Protein AF-A0A2V6WJ27-F1 (afdb_monomer)

Structure (mmCIF, N/CA/C/O backbone):
data_AF-A0A2V6WJ27-F1
#
_entry.id   AF-A0A2V6WJ27-F1
#
loop_
_atom_site.group_PDB
_atom_site.id
_atom_site.type_symbol
_atom_site.label_atom_id
_atom_site.label_alt_id
_atom_site.label_comp_id
_atom_site.label_asym_id
_atom_site.label_entity_id
_atom_site.label_seq_id
_atom_site.pdbx_PDB_ins_code
_atom_site.Cartn_x
_atom_site.Cartn_y
_atom_site.Cartn_z
_atom_site.occupancy
_atom_site.B_iso_or_equiv
_atom_site.auth_seq_id
_atom_site.auth_comp_id
_atom_site.auth_asym_id
_atom_site.auth_atom_id
_atom_site.pdbx_PDB_model_num
ATOM 1 N N . MET A 1 1 ? -34.649 -10.298 59.644 1.00 41.34 1 MET A N 1
ATOM 2 C CA . MET A 1 1 ? -35.426 -9.261 58.934 1.00 41.34 1 MET A CA 1
ATOM 3 C C . MET A 1 1 ? -35.241 -9.516 57.454 1.00 41.34 1 MET A C 1
ATOM 5 O O . MET A 1 1 ? -34.135 -9.361 56.964 1.00 41.34 1 MET A O 1
ATOM 9 N N . THR A 1 2 ? -36.263 -10.053 56.797 1.00 48.16 2 THR A N 1
ATOM 10 C CA . THR A 1 2 ? -36.257 -10.417 55.376 1.00 48.16 2 THR A CA 1
ATOM 11 C C . THR A 1 2 ? -36.127 -9.145 54.551 1.00 48.16 2 THR A C 1
ATOM 13 O O . THR A 1 2 ? -36.979 -8.264 54.651 1.00 48.16 2 THR A O 1
ATOM 16 N N . ALA A 1 3 ? -35.038 -9.003 53.803 1.00 60.59 3 ALA A N 1
ATOM 17 C CA . ALA A 1 3 ? -34.795 -7.781 53.062 1.00 60.59 3 ALA A CA 1
ATOM 18 C C . ALA A 1 3 ? -35.819 -7.575 51.943 1.00 60.59 3 ALA A C 1
ATOM 20 O O . ALA A 1 3 ? -36.126 -8.529 51.220 1.00 60.59 3 ALA A O 1
ATOM 21 N N . PRO A 1 4 ? -36.319 -6.338 51.769 1.00 70.69 4 PRO A N 1
ATOM 22 C CA . PRO A 1 4 ? -37.444 -6.017 50.886 1.00 70.69 4 PRO A CA 1
ATOM 23 C C . PRO A 1 4 ? -37.216 -6.378 49.408 1.00 70.69 4 PRO A C 1
ATOM 25 O O . PRO A 1 4 ? -38.168 -6.435 48.640 1.00 70.69 4 PRO A O 1
ATOM 28 N N . TYR A 1 5 ? -35.975 -6.683 49.016 1.00 78.75 5 TYR A N 1
ATOM 29 C CA . TYR A 1 5 ? -35.576 -6.942 47.632 1.00 78.75 5 TYR A CA 1
ATOM 30 C C . TYR A 1 5 ? -35.123 -8.385 47.368 1.00 78.75 5 TYR A C 1
ATOM 32 O O . TYR A 1 5 ? -34.614 -8.672 46.289 1.00 78.75 5 TYR A O 1
ATOM 40 N N . ARG A 1 6 ? -35.291 -9.315 48.321 1.00 77.94 6 ARG A N 1
ATOM 41 C CA . ARG A 1 6 ? -34.747 -10.679 48.183 1.00 77.94 6 ARG A CA 1
ATOM 42 C C . ARG A 1 6 ? -35.337 -11.453 47.002 1.00 77.94 6 ARG A C 1
ATOM 44 O O . ARG A 1 6 ? -34.582 -11.988 46.203 1.00 77.94 6 ARG A O 1
ATOM 51 N N . ALA A 1 7 ? -36.658 -11.409 46.829 1.00 79.94 7 ALA A N 1
ATOM 52 C CA . ALA A 1 7 ? -37.325 -12.045 45.689 1.00 79.94 7 ALA A CA 1
ATOM 53 C C . ALA A 1 7 ? -36.870 -11.460 44.338 1.00 79.94 7 ALA A C 1
ATOM 55 O O . ALA A 1 7 ? -36.676 -12.201 43.379 1.00 79.94 7 ALA A O 1
ATOM 56 N N . LEU A 1 8 ? -36.645 -10.142 44.280 1.00 82.38 8 LEU A N 1
ATOM 57 C CA . LEU A 1 8 ? -36.139 -9.457 43.088 1.00 82.38 8 LEU A CA 1
ATOM 58 C C . LEU A 1 8 ? -34.704 -9.888 42.754 1.00 82.38 8 LEU A C 1
ATOM 60 O O . LEU A 1 8 ? -34.381 -10.142 41.598 1.00 82.38 8 LEU A O 1
ATOM 64 N N . LEU A 1 9 ? -33.842 -9.983 43.767 1.00 81.25 9 LEU A N 1
ATOM 65 C CA . LEU A 1 9 ? -32.450 -10.400 43.610 1.00 81.25 9 LEU A CA 1
ATOM 66 C C . LEU A 1 9 ? -32.324 -11.875 43.216 1.00 81.25 9 LEU A C 1
ATOM 68 O O . LEU A 1 9 ? -31.519 -12.193 42.345 1.00 81.25 9 LEU A O 1
ATOM 72 N N . ASP A 1 10 ? -33.118 -12.762 43.822 1.00 82.62 10 ASP A N 1
ATOM 73 C CA . ASP A 1 10 ? -33.150 -14.184 43.464 1.00 82.62 10 ASP A CA 1
ATOM 74 C C . ASP A 1 10 ? -33.661 -14.371 42.020 1.00 82.62 10 ASP A C 1
ATOM 76 O O . ASP A 1 10 ? -33.082 -15.144 41.256 1.00 82.62 10 ASP A O 1
ATOM 80 N N . ALA A 1 11 ? -34.674 -13.600 41.601 1.00 81.19 11 ALA A N 1
ATOM 81 C CA . ALA A 1 11 ? -35.140 -13.583 40.213 1.00 81.19 11 ALA A CA 1
ATOM 82 C C . ALA A 1 11 ? -34.066 -13.056 39.244 1.00 81.19 11 ALA A C 1
ATOM 84 O O . ALA A 1 11 ? -33.841 -13.654 38.196 1.00 81.19 11 ALA A O 1
ATOM 85 N N . ALA A 1 12 ? -33.353 -11.986 39.610 1.00 81.69 12 ALA A N 1
ATOM 86 C CA . ALA A 1 12 ? -32.271 -11.428 38.799 1.00 81.69 12 ALA A CA 1
ATOM 87 C C . ALA A 1 12 ? -31.037 -12.346 38.716 1.00 81.69 12 ALA A C 1
ATOM 89 O O . ALA A 1 12 ? -30.295 -12.293 37.738 1.00 81.69 12 ALA A O 1
ATOM 90 N N . LEU A 1 13 ? -30.799 -13.187 39.727 1.00 82.56 13 LEU A N 1
ATOM 91 C CA . LEU A 1 13 ? -29.781 -14.237 39.665 1.00 82.56 13 LEU A CA 1
ATOM 92 C C . LEU A 1 13 ? -30.186 -15.369 38.713 1.00 82.56 13 LEU A C 1
ATOM 94 O O . LEU A 1 13 ? -29.325 -15.890 38.008 1.00 82.56 13 LEU A O 1
ATOM 98 N N . ALA A 1 14 ? -31.469 -15.743 38.698 1.00 83.12 14 ALA A N 1
ATOM 99 C CA . ALA A 1 14 ? -31.996 -16.784 37.817 1.00 83.12 14 ALA A CA 1
ATOM 100 C C . ALA A 1 14 ? -32.070 -16.327 36.349 1.00 83.12 14 ALA A C 1
ATOM 102 O O . ALA A 1 14 ? -31.718 -17.092 35.452 1.00 83.12 14 ALA A O 1
ATOM 103 N N . ASP A 1 15 ? -32.480 -15.079 36.111 1.00 81.38 15 ASP A N 1
ATOM 104 C CA . ASP A 1 15 ? -32.483 -14.438 34.796 1.00 81.38 15 ASP A CA 1
ATOM 105 C C . ASP A 1 15 ? -31.932 -12.999 34.871 1.00 81.38 15 ASP A C 1
ATOM 107 O O . ASP A 1 15 ? -32.671 -12.031 35.111 1.00 81.38 15 ASP A O 1
ATOM 111 N N . PRO A 1 16 ? -30.622 -12.826 34.612 1.00 74.06 16 PRO A N 1
ATOM 112 C CA . PRO A 1 16 ? -29.992 -11.515 34.621 1.00 74.06 16 PRO A CA 1
ATOM 113 C C . PRO A 1 16 ? -30.543 -10.555 33.565 1.00 74.06 16 PRO A C 1
ATOM 115 O O . PRO A 1 16 ? -30.388 -9.351 33.729 1.00 74.06 16 PRO A O 1
ATOM 118 N N . ALA A 1 17 ? -31.154 -11.027 32.471 1.00 69.19 17 ALA A N 1
ATOM 119 C CA . ALA A 1 17 ? -31.644 -10.132 31.422 1.00 69.19 17 ALA A CA 1
ATOM 120 C C . ALA A 1 17 ? -32.855 -9.317 31.899 1.00 69.19 17 ALA A C 1
ATOM 122 O O . ALA A 1 17 ? -32.857 -8.095 31.760 1.00 69.19 17 ALA A O 1
ATOM 123 N N . THR A 1 18 ? -33.826 -9.979 32.528 1.00 70.69 18 THR A N 1
ATOM 124 C CA . THR A 1 18 ? -35.061 -9.350 33.021 1.00 70.69 18 THR A CA 1
ATOM 125 C C . THR A 1 18 ? -34.839 -8.597 34.341 1.00 70.69 18 THR A C 1
ATOM 127 O O . THR A 1 18 ? -35.430 -7.544 34.581 1.00 70.69 18 THR A O 1
ATOM 130 N N . GLY A 1 19 ? -33.928 -9.084 35.192 1.00 76.69 19 GLY A N 1
ATOM 131 C CA . GLY A 1 19 ? -33.652 -8.473 36.496 1.00 76.69 19 GLY A CA 1
ATOM 132 C C . GLY A 1 19 ? -32.927 -7.121 36.442 1.00 76.69 19 GLY A C 1
ATOM 133 O O . GLY A 1 19 ? -33.082 -6.305 37.349 1.00 76.69 19 GLY A O 1
ATOM 134 N N . ILE A 1 20 ? -32.143 -6.843 35.393 1.00 79.69 20 ILE A N 1
ATOM 135 C CA . ILE A 1 20 ? -31.320 -5.620 35.312 1.00 79.69 20 ILE A CA 1
ATOM 136 C C . ILE A 1 20 ? -32.162 -4.350 35.203 1.00 79.69 20 ILE A C 1
ATOM 138 O O . ILE A 1 20 ? -31.800 -3.345 35.817 1.00 79.69 20 ILE A O 1
ATOM 142 N N . GLU A 1 21 ? -33.267 -4.371 34.456 1.00 79.44 21 GLU A N 1
ATOM 143 C CA . GLU A 1 21 ? -34.133 -3.194 34.303 1.00 79.44 21 GLU A CA 1
ATOM 144 C C . GLU A 1 21 ? -34.774 -2.807 35.640 1.00 79.44 21 GLU A C 1
ATOM 146 O O . GLU A 1 21 ? -34.705 -1.653 36.060 1.00 79.44 21 GLU A O 1
ATOM 151 N N . GLN A 1 22 ? -35.298 -3.797 36.363 1.00 80.62 22 GLN A N 1
ATOM 152 C CA . GLN A 1 22 ? -35.923 -3.605 37.672 1.00 80.62 22 GLN A CA 1
ATOM 153 C C . GLN A 1 22 ? -34.906 -3.176 38.741 1.00 80.62 22 GLN A C 1
ATOM 155 O O . GLN A 1 22 ? -35.183 -2.284 39.540 1.00 80.62 22 GLN A O 1
ATOM 160 N N . LEU A 1 23 ? -33.695 -3.745 38.727 1.00 81.81 23 LEU A N 1
ATOM 161 C CA . LEU A 1 23 ? -32.605 -3.330 39.617 1.00 81.81 23 LEU A CA 1
ATOM 162 C C . LEU A 1 23 ? -32.087 -1.921 39.301 1.00 81.81 23 LEU A C 1
ATOM 164 O O . LEU A 1 23 ? -31.643 -1.217 40.206 1.00 81.81 23 LEU A O 1
ATOM 168 N N . SER A 1 24 ? -32.151 -1.496 38.037 1.00 79.88 24 SER A N 1
ATOM 169 C CA . SER A 1 24 ? -31.744 -0.149 37.618 1.00 79.88 24 SER A CA 1
ATOM 170 C C . SER A 1 24 ? -32.754 0.933 38.014 1.00 79.88 24 SER A C 1
ATOM 172 O O . SER A 1 24 ? -32.393 2.108 38.020 1.00 79.88 24 SER A O 1
ATOM 174 N N . ALA A 1 25 ? -33.987 0.550 38.363 1.00 83.69 25 ALA A N 1
ATOM 175 C CA . ALA A 1 25 ? -35.019 1.453 38.871 1.00 83.69 25 ALA A CA 1
ATOM 176 C C . ALA A 1 25 ? -34.883 1.757 40.377 1.00 83.69 25 ALA A C 1
ATOM 178 O O . ALA A 1 25 ? -35.479 2.718 40.862 1.00 83.69 25 ALA A O 1
ATOM 179 N N . LEU A 1 26 ? -34.10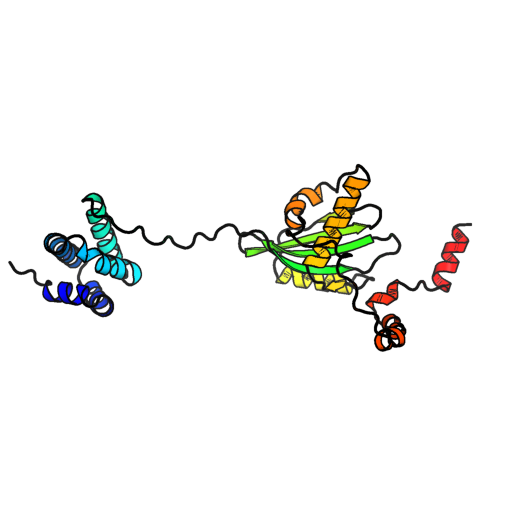1 0.963 41.118 1.00 84.81 26 LEU A N 1
ATOM 180 C CA . LEU A 1 26 ? -33.821 1.205 42.535 1.00 84.81 26 LEU A CA 1
ATOM 181 C C . LEU A 1 26 ? -32.937 2.440 42.725 1.00 84.81 26 LEU A C 1
ATOM 183 O O . LEU A 1 26 ? -32.080 2.753 41.891 1.00 84.81 26 LEU A O 1
ATOM 187 N N . SER A 1 27 ? -33.074 3.109 43.873 1.00 87.81 27 SER A N 1
ATOM 188 C CA . SER A 1 27 ? -32.127 4.166 44.217 1.00 87.81 27 SER A CA 1
ATOM 189 C C . SER A 1 27 ? -30.712 3.586 44.419 1.00 87.81 27 SER A C 1
ATOM 191 O O . SER A 1 27 ? -30.552 2.423 44.811 1.00 87.81 27 SER A O 1
ATOM 193 N N . PRO A 1 28 ? -29.641 4.378 44.215 1.00 85.94 28 PRO A N 1
ATOM 194 C CA . PRO A 1 28 ? -28.268 3.880 44.336 1.00 85.94 28 PRO A CA 1
ATOM 195 C C . PRO A 1 28 ? -27.935 3.301 45.720 1.00 85.94 28 PRO A C 1
ATOM 197 O O . PRO A 1 28 ? -27.120 2.382 45.823 1.00 85.94 28 PRO A O 1
ATOM 200 N N . GLY A 1 29 ? -28.546 3.844 46.779 1.00 85.88 29 GLY A N 1
ATOM 201 C CA . GLY A 1 29 ? -28.366 3.371 48.153 1.00 85.88 29 GLY A CA 1
ATOM 202 C C . GLY A 1 29 ? -29.056 2.031 48.407 1.00 85.88 29 GLY A C 1
ATOM 203 O O . GLY A 1 29 ? -28.458 1.142 49.011 1.00 85.88 29 GLY A O 1
ATOM 204 N N . GLU A 1 30 ? -30.273 1.859 47.892 1.00 88.69 30 GLU A N 1
ATOM 205 C CA . GLU A 1 30 ? -31.029 0.606 48.006 1.00 88.69 30 GLU A CA 1
ATOM 206 C C . GLU A 1 30 ? -30.369 -0.519 47.217 1.00 88.69 30 GLU A C 1
ATOM 208 O O . GLU A 1 30 ? -30.199 -1.615 47.745 1.00 88.69 30 GLU A O 1
ATOM 213 N N . LEU A 1 31 ? -29.915 -0.232 45.994 1.00 89.25 31 LEU A N 1
ATOM 214 C CA . LEU A 1 31 ? -29.200 -1.201 45.170 1.00 89.25 31 LEU A CA 1
ATOM 215 C C . LEU A 1 31 ? -27.889 -1.654 45.832 1.00 89.25 31 LEU A C 1
ATOM 217 O O . LEU A 1 31 ? -27.581 -2.846 45.844 1.00 89.25 31 LEU A O 1
ATOM 221 N N . ASP A 1 32 ? -27.113 -0.731 46.414 1.00 89.81 32 ASP A N 1
ATOM 222 C CA . ASP A 1 32 ? -25.865 -1.088 47.101 1.00 89.81 32 ASP A CA 1
ATOM 223 C C . ASP A 1 32 ? -26.125 -1.913 48.371 1.00 89.81 32 ASP A C 1
ATOM 225 O O . ASP A 1 32 ? -25.380 -2.856 48.644 1.00 89.81 32 ASP A O 1
ATOM 229 N N . ALA A 1 33 ? -27.180 -1.602 49.133 1.00 88.00 33 ALA A N 1
ATOM 230 C CA . ALA A 1 33 ? -27.581 -2.378 50.306 1.00 88.00 33 ALA A CA 1
ATOM 231 C C . ALA A 1 33 ? -28.062 -3.790 49.925 1.00 88.00 33 ALA A C 1
ATOM 233 O O . ALA A 1 33 ? -27.598 -4.773 50.504 1.00 88.00 33 ALA A O 1
ATOM 234 N N . ALA A 1 34 ? -28.914 -3.894 48.904 1.00 87.56 34 ALA A N 1
ATOM 235 C CA . ALA A 1 34 ? -29.451 -5.151 48.395 1.00 87.56 34 ALA A CA 1
ATOM 236 C C . ALA A 1 34 ? -28.331 -6.079 47.885 1.00 87.56 34 ALA A C 1
ATOM 238 O O . ALA A 1 34 ? -28.238 -7.239 48.289 1.00 87.56 34 ALA A O 1
ATOM 239 N N . LEU A 1 35 ? -27.408 -5.553 47.070 1.00 88.81 35 LEU A N 1
ATOM 240 C CA . LEU A 1 35 ? -26.264 -6.324 46.574 1.00 88.81 35 LEU A CA 1
ATOM 241 C C . LEU A 1 35 ? -25.298 -6.731 47.697 1.00 88.81 35 LEU A C 1
ATOM 243 O O . LEU A 1 35 ? -24.729 -7.816 47.637 1.00 88.81 35 LEU A O 1
ATOM 247 N N . ARG A 1 36 ? -25.109 -5.904 48.737 1.00 86.56 36 ARG A N 1
ATOM 248 C CA . ARG A 1 36 ? -24.281 -6.264 49.907 1.00 86.56 36 ARG A CA 1
ATOM 249 C C . ARG A 1 36 ? -24.836 -7.456 50.666 1.00 86.56 36 ARG A C 1
ATOM 251 O O . ARG A 1 36 ? -24.068 -8.318 51.088 1.00 86.56 36 ARG A O 1
ATOM 258 N N . GLU A 1 37 ? -26.141 -7.474 50.880 1.00 87.12 37 GLU A N 1
ATOM 259 C CA . GLU A 1 37 ? -26.791 -8.587 51.556 1.00 87.12 37 GLU A CA 1
ATOM 260 C C . GLU A 1 37 ? -26.717 -9.859 50.719 1.00 87.12 37 GLU A C 1
ATOM 262 O O . GLU A 1 37 ? -26.348 -10.908 51.239 1.00 87.12 37 GLU A O 1
ATOM 267 N N . LEU A 1 38 ? -26.955 -9.745 49.411 1.00 85.75 38 LEU A N 1
ATOM 268 C CA . LEU A 1 38 ? -26.843 -10.876 48.499 1.00 85.75 38 LEU A CA 1
ATOM 269 C C . LEU A 1 38 ? -25.425 -11.451 48.470 1.00 85.75 38 LEU A C 1
ATOM 271 O O . LEU A 1 38 ? -25.249 -12.663 48.497 1.00 85.75 38 LEU A O 1
ATOM 275 N N . VAL A 1 39 ? -24.404 -10.590 48.473 1.00 88.94 39 VAL A N 1
ATOM 276 C CA . VAL A 1 39 ? -22.998 -11.004 48.580 1.00 88.94 39 VAL A CA 1
ATOM 277 C C . VAL A 1 39 ? -22.730 -11.735 49.896 1.00 88.94 39 VAL A C 1
ATOM 279 O O . VAL A 1 39 ? -22.012 -12.729 49.896 1.00 88.94 39 VAL A O 1
ATOM 282 N N . ARG A 1 40 ? -23.311 -11.283 51.013 1.00 85.62 40 ARG A N 1
ATOM 283 C CA . ARG A 1 40 ? -23.164 -11.957 52.313 1.00 85.62 40 ARG A CA 1
ATOM 284 C C . ARG A 1 40 ? -23.801 -13.351 52.315 1.00 85.62 40 ARG A C 1
ATOM 286 O O . ARG A 1 40 ? -23.275 -14.243 52.966 1.00 85.62 40 ARG A O 1
ATOM 293 N N . ASP A 1 41 ? -24.917 -13.517 51.614 1.00 85.81 41 ASP A N 1
ATOM 294 C CA . ASP A 1 41 ? -25.700 -14.756 51.582 1.00 85.81 41 ASP A CA 1
ATOM 295 C C . ASP A 1 41 ? -25.189 -15.773 50.546 1.00 85.81 41 ASP A C 1
ATOM 297 O O . ASP A 1 41 ? -25.169 -16.973 50.803 1.00 85.81 41 ASP A O 1
ATOM 301 N N . ARG A 1 42 ? -24.768 -15.295 49.369 1.00 83.44 42 ARG A N 1
ATOM 302 C CA . ARG A 1 42 ? -24.456 -16.123 48.190 1.00 83.44 42 ARG A CA 1
ATOM 303 C C . ARG A 1 42 ? -22.991 -16.061 47.748 1.00 83.44 42 ARG A C 1
ATOM 305 O O . ARG A 1 42 ? -22.594 -16.822 46.867 1.00 83.44 42 ARG A O 1
ATOM 312 N N . GLY A 1 43 ? -22.186 -15.171 48.329 1.00 84.56 43 GLY A N 1
ATOM 313 C CA . GLY A 1 43 ? -20.755 -15.055 48.044 1.00 84.56 43 GLY A CA 1
ATOM 314 C C . GLY A 1 43 ? -20.451 -14.843 46.558 1.00 84.56 43 GLY A C 1
ATOM 315 O O . GLY A 1 43 ? -20.942 -13.905 45.926 1.00 84.56 43 GLY A O 1
ATOM 316 N N . GLU A 1 44 ? -19.631 -15.728 45.991 1.00 84.50 44 GLU A N 1
ATOM 317 C CA . GLU A 1 44 ? -19.164 -15.660 44.599 1.00 84.50 44 GLU A CA 1
ATOM 318 C C . GLU A 1 44 ? -20.278 -15.895 43.569 1.00 84.50 44 GLU A C 1
ATOM 320 O O . GLU A 1 44 ? -20.173 -15.432 42.433 1.00 84.50 44 GLU A O 1
ATOM 325 N N . ALA A 1 45 ? -21.387 -16.535 43.962 1.00 85.50 45 ALA A N 1
ATOM 326 C CA . ALA A 1 45 ? -22.516 -16.803 43.069 1.00 85.50 45 ALA A CA 1
ATOM 327 C C . ALA A 1 45 ? -23.209 -15.520 42.562 1.00 85.50 45 ALA A C 1
ATOM 329 O O . ALA A 1 45 ? -24.017 -15.571 41.640 1.00 85.50 45 ALA A O 1
ATOM 330 N N . VAL A 1 46 ? -22.863 -14.353 43.119 1.00 88.38 46 VAL A N 1
ATOM 331 C CA . VAL A 1 46 ? -23.358 -13.035 42.692 1.00 88.38 46 VAL A CA 1
ATOM 332 C C . VAL A 1 46 ? -22.579 -12.466 41.491 1.00 88.38 46 VAL A C 1
ATOM 334 O O . VAL A 1 46 ? -23.031 -11.519 40.843 1.00 88.38 46 VAL A O 1
ATOM 337 N N . LEU A 1 47 ? -21.417 -13.034 41.144 1.00 86.44 47 LEU A N 1
ATOM 338 C CA . LEU A 1 47 ? -20.555 -12.536 40.061 1.00 86.44 47 LEU A CA 1
ATOM 339 C C . LEU A 1 47 ? -21.233 -12.451 38.679 1.00 86.44 47 LEU A C 1
ATOM 341 O O . LEU A 1 47 ? -21.014 -11.436 38.004 1.00 86.44 47 LEU A O 1
ATOM 345 N N . PRO A 1 48 ? -22.063 -13.420 38.240 1.00 86.06 48 PRO A N 1
ATOM 346 C CA . PRO A 1 48 ? -22.768 -13.322 36.961 1.00 86.06 48 PRO A CA 1
ATOM 347 C C . PRO A 1 48 ? -23.703 -12.110 36.902 1.00 86.06 48 PRO A C 1
ATOM 349 O O . PRO A 1 48 ? -23.670 -11.352 35.933 1.00 86.06 48 PRO A O 1
ATOM 352 N N . LEU A 1 49 ? -24.457 -11.852 37.976 1.00 87.56 49 LEU A N 1
ATOM 353 C CA . LEU A 1 49 ? -25.356 -10.699 38.071 1.00 87.56 49 LEU A CA 1
ATOM 354 C C . LEU A 1 49 ? -24.587 -9.370 38.050 1.00 87.56 49 LEU A C 1
ATOM 356 O O . LEU A 1 49 ? -24.963 -8.444 37.330 1.00 87.56 49 LEU A O 1
ATOM 360 N N . LEU A 1 50 ? -23.469 -9.271 38.780 1.00 89.56 50 LEU A N 1
ATOM 361 C CA . LEU A 1 50 ? -22.613 -8.076 38.742 1.00 89.56 50 LEU A CA 1
ATOM 362 C C . LEU A 1 50 ? -22.003 -7.853 37.358 1.00 89.56 50 LEU A C 1
ATOM 364 O O . LEU A 1 50 ? -21.874 -6.711 36.925 1.00 89.56 50 LEU A O 1
ATOM 368 N N . THR A 1 51 ? -21.627 -8.925 36.663 1.00 87.31 51 THR A N 1
ATOM 369 C CA . THR A 1 51 ? -21.092 -8.850 35.297 1.00 87.31 51 THR A CA 1
ATOM 370 C C . THR A 1 51 ? -22.155 -8.326 34.342 1.00 87.31 51 THR A C 1
ATOM 372 O O . THR A 1 51 ? -21.911 -7.353 33.628 1.00 87.31 51 THR A O 1
ATOM 375 N N . ALA A 1 52 ? -23.367 -8.868 34.423 1.00 85.56 52 ALA A N 1
ATOM 376 C CA . 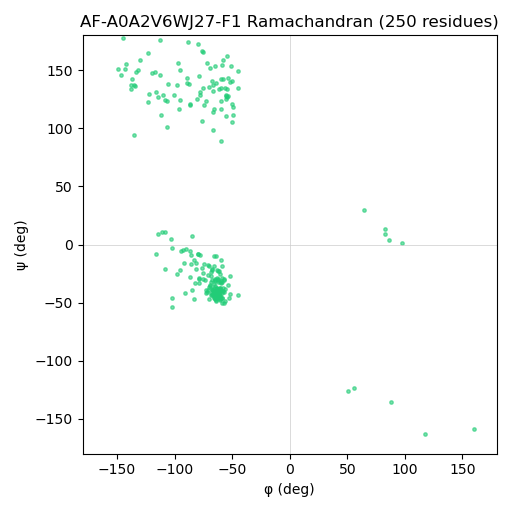ALA A 1 52 ? -24.481 -8.444 33.593 1.00 85.56 52 ALA A CA 1
ATOM 377 C C . ALA A 1 52 ? -24.869 -6.969 33.855 1.00 85.56 52 ALA A C 1
ATOM 379 O O . ALA A 1 52 ? -25.037 -6.197 32.908 1.00 85.56 52 ALA A O 1
ATOM 380 N N . LEU A 1 53 ? -24.884 -6.521 35.119 1.00 87.56 53 LEU A N 1
ATOM 381 C CA . LEU A 1 53 ? -25.074 -5.105 35.483 1.00 87.56 53 LEU A CA 1
ATOM 382 C C . LEU A 1 53 ? -23.958 -4.186 34.953 1.00 87.56 53 LEU A C 1
ATOM 384 O O . LEU A 1 53 ? -24.197 -3.010 34.680 1.00 87.56 53 LEU A O 1
ATOM 388 N N . LEU A 1 54 ? -22.727 -4.681 34.807 1.00 87.06 54 LEU A N 1
ATOM 389 C CA . LEU A 1 54 ? -21.604 -3.892 34.290 1.00 87.06 54 LEU A CA 1
ATOM 390 C C . LEU A 1 54 ? -21.608 -3.738 32.768 1.00 87.06 54 LEU A C 1
ATOM 392 O O . LEU A 1 54 ? -21.091 -2.726 32.267 1.00 87.06 54 LEU A O 1
ATOM 396 N N . GLU A 1 55 ? -22.149 -4.736 32.074 1.00 84.81 55 GLU A N 1
ATOM 397 C CA . GLU A 1 55 ? -22.291 -4.784 30.619 1.00 84.81 55 GLU A CA 1
ATOM 398 C C . GLU A 1 55 ? -23.532 -4.034 30.137 1.00 84.81 55 GLU A C 1
ATOM 400 O O . GLU A 1 55 ? -23.430 -3.230 29.212 1.00 84.81 55 GLU A O 1
ATOM 405 N N . ARG A 1 56 ? -24.683 -4.267 30.780 1.00 83.38 56 ARG A N 1
ATOM 406 C CA . ARG A 1 56 ? -25.995 -3.778 30.324 1.00 83.38 56 ARG A CA 1
ATOM 407 C C . ARG A 1 56 ? -26.568 -2.655 31.184 1.00 83.38 56 ARG A C 1
ATOM 409 O O . ARG A 1 56 ? -27.411 -1.909 30.711 1.00 83.38 56 ARG A O 1
ATOM 416 N N . GLY A 1 57 ? -26.114 -2.511 32.428 1.00 80.50 57 GLY A N 1
ATOM 417 C CA . GLY A 1 57 ? -26.580 -1.446 33.313 1.00 80.50 57 GLY A CA 1
ATOM 418 C C . GLY A 1 57 ? -26.054 -0.063 32.915 1.00 80.50 57 GLY A C 1
ATOM 419 O O . GLY A 1 57 ? -24.993 0.093 32.297 1.00 80.50 57 GLY A O 1
ATOM 420 N N . HIS A 1 58 ? -26.777 0.975 33.331 1.00 80.06 58 HIS A N 1
ATOM 421 C CA . HIS A 1 58 ? -26.472 2.370 33.008 1.00 80.06 58 HIS A CA 1
ATOM 422 C C . HIS A 1 58 ? -26.296 3.228 34.270 1.00 80.06 58 HIS A C 1
ATOM 424 O O . HIS A 1 58 ? -26.635 2.815 35.379 1.00 80.06 58 HIS A O 1
ATOM 430 N N . GLY A 1 59 ? -25.720 4.425 34.106 1.00 85.44 59 GLY A N 1
ATOM 431 C CA . GLY A 1 59 ? -25.644 5.449 35.155 1.00 85.44 59 GLY A CA 1
ATOM 432 C C . GLY A 1 59 ? -25.099 4.956 36.504 1.00 85.44 59 GLY A C 1
ATOM 433 O O . GLY A 1 59 ? -24.000 4.398 36.587 1.00 85.44 59 GLY A O 1
ATOM 434 N N . GLU A 1 60 ? -25.874 5.193 37.565 1.00 87.06 60 GLU A N 1
ATOM 435 C CA . GLU A 1 60 ? -25.525 4.840 38.945 1.00 87.06 60 GLU A CA 1
ATOM 436 C C . GLU A 1 60 ? -25.508 3.332 39.210 1.00 87.06 60 GLU A C 1
ATOM 438 O O . GLU A 1 60 ? -24.623 2.859 39.925 1.00 87.06 60 GLU A O 1
ATOM 443 N N . ALA A 1 61 ? -26.397 2.554 38.584 1.00 85.31 61 ALA A N 1
ATOM 444 C CA . ALA A 1 61 ? -26.439 1.102 38.763 1.00 85.31 61 ALA A CA 1
ATOM 445 C C . ALA A 1 61 ? -25.104 0.449 38.366 1.00 85.31 61 ALA A C 1
ATOM 447 O O . ALA A 1 61 ? -24.539 -0.366 39.103 1.00 85.31 61 ALA A O 1
ATOM 448 N N . ARG A 1 62 ? -24.510 0.913 37.258 1.00 89.69 62 ARG A N 1
ATOM 449 C CA . ARG A 1 62 ? -23.180 0.473 36.812 1.00 89.69 62 ARG A CA 1
ATOM 450 C C . ARG A 1 62 ? -22.067 0.860 37.795 1.00 89.69 62 ARG A C 1
ATOM 452 O O . ARG A 1 62 ? -21.116 0.096 37.984 1.00 89.69 62 ARG A O 1
ATOM 459 N N . ARG A 1 63 ? -22.149 2.041 38.424 1.00 88.62 63 ARG A N 1
ATOM 460 C CA . ARG A 1 63 ? -21.173 2.499 39.437 1.00 88.62 63 ARG A CA 1
ATOM 461 C C . ARG A 1 63 ? -21.271 1.672 40.717 1.00 88.62 63 ARG A C 1
ATOM 463 O O . ARG A 1 63 ? -20.237 1.262 41.244 1.00 88.62 63 ARG A O 1
ATOM 470 N N . VAL A 1 64 ? -22.488 1.395 41.184 1.00 91.38 64 VAL A N 1
ATOM 471 C CA . VAL A 1 64 ? -22.747 0.522 42.337 1.00 91.38 64 VAL A CA 1
ATOM 472 C C . VAL A 1 64 ? -22.182 -0.878 42.075 1.00 91.38 64 VAL A C 1
ATOM 474 O O . VAL A 1 64 ? -21.368 -1.357 42.866 1.00 91.38 64 VAL A O 1
ATOM 477 N N . ALA A 1 65 ? -22.494 -1.486 40.924 1.00 90.56 65 ALA A N 1
ATOM 478 C CA . ALA A 1 65 ? -21.984 -2.807 40.551 1.00 90.56 65 ALA A CA 1
ATOM 479 C C . ALA A 1 65 ? -20.444 -2.866 40.524 1.00 90.56 65 ALA A C 1
ATOM 481 O O . ALA A 1 65 ? -19.855 -3.825 41.027 1.00 90.56 65 ALA A O 1
ATOM 482 N N . ARG A 1 66 ? -19.760 -1.815 40.028 1.00 90.50 66 ARG A N 1
ATOM 483 C CA . ARG A 1 66 ? -18.284 -1.724 40.094 1.00 90.50 66 ARG A CA 1
ATOM 484 C C . ARG A 1 66 ? -17.771 -1.741 41.527 1.00 90.50 66 ARG A C 1
ATOM 486 O O . ARG A 1 66 ? -16.826 -2.472 41.810 1.00 90.50 66 ARG A O 1
ATOM 493 N N . ARG A 1 67 ? -18.368 -0.940 42.417 1.00 91.62 67 ARG A N 1
ATOM 494 C CA . ARG A 1 67 ? -17.948 -0.859 43.825 1.00 91.62 67 ARG A CA 1
ATOM 495 C C . ARG A 1 67 ? -18.146 -2.188 44.546 1.00 91.62 67 ARG A C 1
ATOM 497 O O . ARG A 1 67 ? -17.266 -2.599 45.295 1.00 91.62 67 ARG A O 1
ATOM 504 N N . VAL A 1 68 ? -19.275 -2.861 44.326 1.00 91.12 68 VAL A N 1
ATOM 505 C CA . VAL A 1 68 ? -19.553 -4.179 44.920 1.00 91.12 68 VAL A CA 1
ATOM 506 C C . VAL A 1 68 ? -18.560 -5.222 44.401 1.00 91.12 68 VAL A C 1
ATOM 508 O O . VAL A 1 68 ? -17.933 -5.911 45.202 1.00 91.12 68 VAL A O 1
ATOM 511 N N . ARG A 1 69 ? -18.333 -5.282 43.081 1.00 89.50 69 ARG A N 1
ATOM 512 C CA . ARG A 1 69 ? -17.363 -6.206 42.472 1.00 89.50 69 ARG A CA 1
ATOM 513 C C . ARG A 1 69 ? -15.935 -5.966 42.971 1.00 89.50 69 ARG A C 1
ATOM 515 O O . ARG A 1 69 ? -15.204 -6.915 43.230 1.00 89.50 69 ARG A O 1
ATOM 522 N N . TYR A 1 70 ? -15.541 -4.704 43.141 1.00 89.00 70 TYR A N 1
ATOM 523 C CA . TYR A 1 70 ? -14.241 -4.358 43.717 1.00 89.00 70 TYR A CA 1
ATOM 524 C C . TYR A 1 70 ? -14.116 -4.852 45.164 1.00 89.00 70 TYR A C 1
ATOM 526 O O . TYR A 1 70 ? -13.122 -5.484 45.511 1.00 89.00 70 TYR A O 1
ATOM 534 N N . ARG A 1 71 ? -15.144 -4.650 45.997 1.00 89.25 71 ARG A N 1
ATOM 535 C CA . ARG A 1 71 ? -15.155 -5.156 47.380 1.00 89.25 71 ARG A CA 1
ATOM 536 C C . ARG A 1 71 ? -15.073 -6.682 47.460 1.00 89.25 71 ARG A C 1
ATOM 538 O O . ARG A 1 71 ? -14.350 -7.177 48.313 1.00 89.25 71 ARG A O 1
ATOM 545 N N . LEU A 1 72 ? -15.731 -7.410 46.553 1.00 88.06 72 LEU A N 1
ATOM 546 C CA . LEU A 1 72 ? -15.574 -8.867 46.430 1.00 88.06 72 LEU A CA 1
ATOM 547 C C . LEU A 1 72 ? -14.120 -9.264 46.144 1.00 88.06 72 LEU A C 1
ATOM 549 O O . LEU A 1 72 ? -13.585 -10.129 46.829 1.00 88.06 72 LEU A O 1
ATOM 553 N N . SER A 1 73 ? -13.453 -8.583 45.205 1.00 85.25 73 SER A N 1
ATOM 554 C CA . SER A 1 73 ? -12.037 -8.861 44.916 1.00 85.25 73 SER A CA 1
ATOM 555 C C . SER A 1 73 ? -11.120 -8.590 46.115 1.00 85.25 73 SER A C 1
ATOM 557 O O . SER A 1 73 ? -10.209 -9.365 46.381 1.00 85.25 73 SER A O 1
ATOM 559 N N . GLN A 1 74 ? -11.393 -7.531 46.890 1.00 86.44 74 GLN A N 1
ATOM 560 C CA . GLN A 1 74 ? -10.658 -7.227 48.126 1.00 86.44 74 GLN A CA 1
ATOM 561 C C . GLN A 1 74 ? -10.918 -8.254 49.238 1.00 86.44 74 GLN A C 1
ATOM 563 O O . GLN A 1 74 ? -10.081 -8.418 50.118 1.00 86.44 74 GLN A O 1
ATOM 568 N N . ALA A 1 75 ? -12.051 -8.960 49.192 1.00 84.88 75 ALA A N 1
ATOM 569 C CA . ALA A 1 75 ? -12.382 -10.056 50.100 1.00 84.88 75 ALA A CA 1
ATOM 570 C C . ALA A 1 75 ? -11.801 -11.416 49.655 1.00 84.88 75 ALA A C 1
ATOM 572 O O . ALA A 1 75 ? -12.123 -12.435 50.258 1.00 84.88 75 ALA A O 1
ATOM 573 N N . GLY A 1 76 ? -10.959 -11.445 48.614 1.00 80.50 76 GLY A N 1
ATOM 574 C CA . GLY A 1 76 ? -10.282 -12.657 48.142 1.00 80.50 76 GLY A CA 1
ATOM 575 C C . GLY A 1 76 ? -11.083 -13.506 47.154 1.00 80.50 76 GLY A C 1
ATOM 576 O O . GLY A 1 76 ? -10.592 -14.551 46.737 1.00 80.50 76 GLY A O 1
ATOM 577 N N . VAL A 1 77 ? -12.273 -13.061 46.736 1.00 82.00 77 VAL A N 1
ATOM 578 C CA . VAL A 1 77 ? -13.052 -13.745 45.695 1.00 82.00 77 VAL A CA 1
ATOM 579 C C . VAL A 1 77 ? -12.381 -13.513 44.335 1.00 82.00 77 VAL A C 1
ATOM 581 O O . VAL A 1 77 ? -12.209 -12.350 43.945 1.00 82.00 77 VAL A O 1
ATOM 584 N N . PRO A 1 78 ? -12.008 -14.565 43.583 1.00 75.00 78 PRO A N 1
ATOM 585 C CA . PRO A 1 78 ? -11.419 -14.429 42.260 1.00 75.00 78 PRO A CA 1
ATOM 586 C C . PRO A 1 78 ? -12.457 -13.858 41.289 1.00 75.00 78 PRO A C 1
ATOM 588 O O . PRO A 1 78 ? -13.319 -14.552 40.758 1.00 75.00 78 PRO A O 1
ATOM 591 N N . VAL A 1 79 ? -12.376 -12.550 41.052 1.00 75.62 79 VAL A N 1
ATOM 592 C CA . VAL A 1 79 ? -13.212 -11.858 40.072 1.00 75.62 79 VAL A CA 1
ATOM 593 C C . VAL A 1 79 ? -12.530 -11.947 38.705 1.00 75.62 79 VAL A C 1
ATOM 595 O O . VAL A 1 79 ? -11.424 -11.414 38.566 1.00 75.62 79 VAL A O 1
ATOM 598 N N . PRO A 1 80 ? -13.173 -12.529 37.674 1.00 68.06 80 PRO A N 1
ATOM 599 C CA . 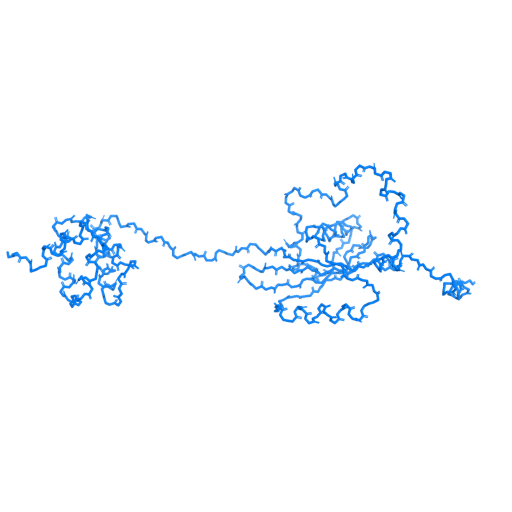PRO A 1 80 ? -12.642 -12.501 36.320 1.00 68.06 80 PRO A CA 1
ATOM 600 C C . PRO A 1 80 ? -12.365 -11.059 35.892 1.00 68.06 80 PRO A C 1
ATOM 602 O O . PRO A 1 80 ? -13.237 -10.183 35.988 1.00 68.06 80 PRO A O 1
ATOM 605 N N . ALA A 1 81 ? -11.138 -10.794 35.442 1.00 62.50 81 ALA A N 1
ATOM 606 C CA . ALA A 1 81 ? -10.803 -9.497 34.881 1.00 62.50 81 ALA A CA 1
ATOM 607 C C . ALA A 1 81 ? -11.773 -9.212 33.720 1.00 62.50 81 ALA A C 1
ATOM 609 O O . ALA A 1 81 ? -12.032 -10.112 32.917 1.00 62.50 81 ALA A O 1
ATOM 610 N N . PRO A 1 82 ? -12.347 -7.996 33.620 1.00 59.12 82 PRO A N 1
ATOM 611 C CA . PRO A 1 82 ? -13.153 -7.660 32.458 1.00 59.12 82 PRO A CA 1
ATOM 612 C C . PRO A 1 82 ? -12.296 -7.895 31.215 1.00 59.12 82 PRO A C 1
ATOM 614 O O . PRO A 1 82 ? -11.172 -7.390 31.166 1.00 59.12 82 PRO A O 1
ATOM 617 N N . LEU A 1 83 ? -12.819 -8.656 30.244 1.00 56.09 83 LEU A N 1
ATOM 618 C CA . LEU A 1 83 ? -12.202 -8.781 28.926 1.00 56.09 83 LEU A CA 1
ATOM 619 C C . LEU A 1 83 ? -11.924 -7.356 28.447 1.00 56.09 83 LEU A C 1
ATOM 621 O O . LEU A 1 83 ? -12.844 -6.546 28.302 1.00 56.09 83 LEU A O 1
ATOM 625 N N . GLY A 1 84 ? -10.638 -7.008 28.374 1.00 49.06 84 GLY A N 1
ATOM 626 C CA . GLY A 1 84 ? -10.209 -5.646 28.105 1.00 49.06 84 GLY A CA 1
ATOM 627 C C . GLY A 1 84 ? -10.882 -5.143 26.835 1.00 49.06 84 GLY A C 1
ATOM 628 O O . GLY A 1 84 ? -11.068 -5.902 25.883 1.00 49.06 84 GLY A O 1
ATOM 629 N N . ARG A 1 85 ? -11.246 -3.853 26.808 1.00 50.72 85 ARG A N 1
ATOM 630 C CA . ARG A 1 85 ? -11.568 -3.181 25.540 1.00 50.72 85 ARG A CA 1
ATOM 631 C C . ARG A 1 85 ? -10.488 -3.570 24.527 1.00 50.72 85 ARG A C 1
ATOM 633 O O . ARG A 1 85 ? -9.322 -3.527 24.925 1.00 50.72 85 ARG A O 1
ATOM 640 N N . PRO A 1 86 ? -10.833 -3.932 23.277 1.00 51.59 86 PRO A N 1
ATOM 641 C CA . PRO A 1 86 ? -9.822 -4.279 22.296 1.00 51.59 86 PRO A CA 1
ATOM 642 C C . PRO A 1 86 ? -8.855 -3.104 22.203 1.00 51.59 86 PRO A C 1
ATOM 644 O O . PRO A 1 86 ? -9.219 -2.007 21.778 1.00 51.59 86 PRO A O 1
ATOM 647 N N . VAL A 1 87 ? -7.634 -3.321 22.687 1.00 57.12 87 VAL A N 1
ATOM 648 C CA . VAL A 1 87 ? -6.517 -2.442 22.388 1.00 57.12 87 VAL A CA 1
ATOM 649 C C . VAL A 1 87 ? -6.417 -2.525 20.875 1.00 57.12 87 VAL A C 1
ATOM 651 O O . VAL A 1 87 ? -6.229 -3.619 20.341 1.00 57.12 87 VAL A O 1
ATOM 654 N N . LEU A 1 88 ? -6.638 -1.411 20.175 1.00 56.47 88 LEU A N 1
ATOM 655 C CA . LEU A 1 88 ? -6.276 -1.302 18.767 1.00 56.47 88 LEU A CA 1
ATOM 656 C C . LEU A 1 88 ? -4.768 -1.542 18.711 1.00 56.47 88 LEU A C 1
ATOM 658 O O . LEU A 1 88 ? -3.969 -0.634 18.920 1.00 56.47 88 LEU A O 1
ATOM 662 N N . GLY A 1 89 ? -4.383 -2.808 18.565 1.00 55.62 89 GLY A N 1
ATOM 663 C CA . GLY A 1 89 ? -2.998 -3.196 18.415 1.00 55.62 89 GLY A CA 1
ATOM 664 C C . GLY A 1 89 ? -2.470 -2.497 17.177 1.00 55.62 89 GLY A C 1
ATOM 665 O O . GLY A 1 89 ? -3.151 -2.468 16.151 1.00 55.62 89 GLY A O 1
ATOM 666 N N . ARG A 1 90 ? -1.273 -1.920 17.288 1.00 60.28 90 ARG A N 1
ATOM 667 C CA . ARG A 1 90 ? -0.528 -1.373 16.156 1.00 60.28 90 ARG A CA 1
ATOM 668 C C . ARG A 1 90 ? -0.481 -2.447 15.064 1.00 60.28 90 ARG A C 1
ATOM 670 O O . ARG A 1 90 ? 0.221 -3.444 15.220 1.00 60.28 90 ARG A O 1
ATOM 677 N N . ARG A 1 91 ? -1.259 -2.282 13.993 1.00 65.94 91 ARG A N 1
ATOM 678 C CA . ARG A 1 91 ? -1.219 -3.203 12.850 1.00 65.94 91 ARG A CA 1
ATOM 679 C C . ARG A 1 91 ? -0.002 -2.856 11.990 1.00 65.94 91 ARG A C 1
ATOM 681 O O . ARG A 1 91 ? 0.360 -1.683 11.920 1.00 65.94 91 ARG A O 1
ATOM 688 N N . PRO A 1 92 ? 0.678 -3.824 11.362 1.00 72.19 92 PRO A N 1
ATOM 689 C CA . PRO A 1 92 ? 1.681 -3.486 10.360 1.00 72.19 92 PRO A CA 1
ATOM 690 C C . PRO A 1 92 ? 1.004 -2.695 9.237 1.00 72.19 92 PRO A C 1
ATOM 692 O O . PRO A 1 92 ? -0.148 -2.971 8.892 1.00 72.19 92 PRO A O 1
ATOM 695 N N . ALA A 1 93 ? 1.703 -1.697 8.697 1.00 83.88 93 ALA A N 1
ATOM 696 C CA . ALA A 1 93 ? 1.173 -0.961 7.563 1.00 83.88 93 ALA A CA 1
ATOM 697 C C . ALA A 1 93 ? 0.986 -1.922 6.382 1.00 83.88 93 ALA A C 1
ATOM 699 O O . ALA A 1 93 ? 1.857 -2.749 6.105 1.00 83.88 93 ALA A O 1
ATOM 700 N N . ARG A 1 94 ? -0.169 -1.846 5.722 1.00 87.88 94 ARG A N 1
ATOM 701 C CA . ARG A 1 94 ? -0.580 -2.810 4.699 1.00 87.88 94 ARG A CA 1
ATOM 702 C C . ARG A 1 94 ? -0.699 -2.117 3.346 1.00 87.88 94 ARG A C 1
ATOM 704 O O . ARG A 1 94 ? -1.377 -1.094 3.272 1.00 87.88 94 ARG A O 1
ATOM 711 N N . PRO A 1 95 ? -0.115 -2.659 2.267 1.00 92.06 95 PRO A N 1
ATOM 712 C CA . PRO A 1 95 ? -0.317 -2.100 0.939 1.00 92.06 95 PRO A CA 1
ATOM 713 C C . PRO A 1 95 ? -1.772 -2.287 0.493 1.00 92.06 95 PRO A C 1
ATOM 715 O O . PRO A 1 95 ? -2.338 -3.374 0.614 1.00 92.06 95 PRO A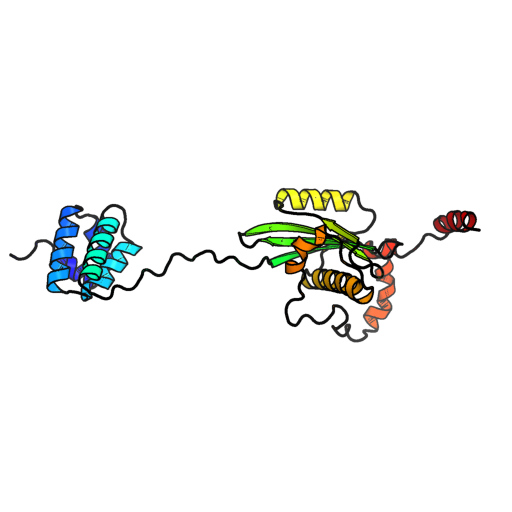 O 1
ATOM 718 N N . LEU A 1 96 ? -2.377 -1.216 -0.016 1.00 93.44 96 LEU A N 1
ATOM 719 C CA . LEU A 1 96 ? -3.760 -1.188 -0.487 1.00 93.44 96 LEU A CA 1
ATOM 720 C C . LEU A 1 96 ? -3.835 -1.240 -2.009 1.00 93.44 96 LEU A C 1
ATOM 722 O O . LEU A 1 96 ? -4.543 -2.074 -2.564 1.00 93.44 96 LEU A O 1
ATOM 726 N N . ARG A 1 97 ? -3.136 -0.321 -2.679 1.00 95.50 97 ARG A N 1
ATOM 727 C CA . ARG A 1 97 ? -3.181 -0.121 -4.133 1.00 95.50 97 ARG A CA 1
ATOM 728 C C . ARG A 1 97 ? -1.827 0.385 -4.607 1.00 95.50 97 ARG A C 1
ATOM 730 O O . ARG A 1 97 ? -1.133 1.059 -3.843 1.00 95.50 97 ARG A O 1
ATOM 737 N N . ALA A 1 98 ? -1.463 0.073 -5.842 1.00 96.44 98 ALA A N 1
ATOM 738 C CA . ALA A 1 98 ? -0.213 0.532 -6.418 1.00 96.44 98 ALA A CA 1
ATOM 739 C C . ALA A 1 98 ? -0.370 0.867 -7.900 1.00 96.44 98 ALA A C 1
ATOM 741 O O . ALA A 1 98 ? -1.189 0.274 -8.597 1.00 96.44 98 ALA A O 1
ATOM 742 N N . TRP A 1 99 ? 0.437 1.807 -8.371 1.00 96.69 99 TRP A N 1
ATOM 743 C CA . TRP A 1 99 ? 0.507 2.220 -9.764 1.00 96.69 99 TRP A CA 1
ATOM 744 C C . TRP A 1 99 ? 1.953 2.275 -10.209 1.00 96.69 99 TRP A C 1
ATOM 746 O O . TRP A 1 99 ? 2.833 2.590 -9.409 1.00 96.69 99 TRP A O 1
ATOM 756 N N . MET A 1 100 ? 2.182 2.020 -11.490 1.00 94.56 100 MET A N 1
ATOM 757 C CA . MET A 1 100 ? 3.475 2.239 -12.124 1.00 94.56 100 MET A CA 1
ATOM 758 C C . MET A 1 100 ? 3.299 2.966 -13.449 1.00 94.56 100 MET A C 1
ATOM 760 O O . MET A 1 100 ? 2.289 2.790 -14.138 1.00 94.56 100 MET A O 1
ATOM 764 N N . SER A 1 101 ? 4.295 3.771 -13.801 1.00 92.56 101 SER A N 1
ATOM 765 C CA . SER A 1 101 ? 4.424 4.322 -15.142 1.00 92.56 101 SER A CA 1
ATOM 766 C C . SER A 1 101 ? 4.933 3.266 -16.130 1.00 92.56 101 SER A C 1
ATOM 768 O O . SER A 1 101 ? 5.510 2.236 -15.754 1.00 92.56 101 SER A O 1
ATOM 770 N N . GLY A 1 102 ? 4.802 3.578 -17.419 1.00 87.25 102 GLY A N 1
ATOM 771 C CA . GLY A 1 102 ? 5.650 2.983 -18.452 1.00 87.25 102 GLY A CA 1
ATOM 772 C C . GLY A 1 102 ? 7.147 3.177 -18.157 1.00 87.25 102 GLY A C 1
ATOM 773 O O . GLY A 1 102 ? 7.523 4.019 -17.336 1.00 87.25 102 GLY A O 1
ATOM 774 N N . LEU A 1 103 ? 7.984 2.374 -18.819 1.00 85.56 103 LEU A N 1
ATOM 775 C CA . LEU A 1 103 ? 9.434 2.584 -18.855 1.00 85.56 103 LEU A CA 1
ATOM 776 C C . LEU A 1 103 ? 9.727 3.831 -19.688 1.00 85.56 103 LEU A C 1
ATOM 778 O O . LEU A 1 103 ? 9.137 3.997 -20.757 1.00 85.56 103 LEU A O 1
ATOM 782 N N . ASP A 1 104 ? 10.621 4.688 -19.214 1.00 83.94 104 ASP A N 1
ATOM 783 C CA . ASP A 1 104 ? 11.175 5.758 -20.035 1.00 83.94 104 ASP A CA 1
ATOM 784 C C . ASP A 1 104 ? 12.422 5.297 -20.814 1.00 83.94 104 ASP A C 1
ATOM 786 O O . ASP A 1 104 ? 12.920 4.183 -20.640 1.00 83.94 104 ASP A O 1
ATOM 790 N N . GLY A 1 105 ? 12.943 6.167 -21.685 1.00 78.44 105 GLY A N 1
ATOM 791 C CA . GLY A 1 105 ? 14.125 5.870 -22.503 1.00 78.44 105 GLY A CA 1
ATOM 792 C C . GLY A 1 105 ? 15.430 5.688 -21.715 1.00 78.44 105 GLY A C 1
ATOM 793 O O . GLY A 1 105 ? 16.417 5.249 -22.293 1.00 78.44 105 GLY A O 1
ATOM 794 N N . SER A 1 106 ? 15.447 5.998 -20.413 1.00 83.94 106 SER A N 1
ATOM 795 C CA . SER A 1 106 ? 16.599 5.776 -19.525 1.00 83.94 106 SER A CA 1
ATOM 796 C C . SER A 1 106 ? 16.547 4.429 -18.793 1.00 83.94 106 SER A C 1
ATOM 798 O O . SER A 1 106 ? 17.480 4.081 -18.070 1.00 83.94 106 SER A O 1
ATOM 800 N N . GLY A 1 107 ? 15.456 3.671 -18.953 1.00 85.50 107 GLY A N 1
ATOM 801 C CA . GLY A 1 107 ? 15.197 2.463 -18.169 1.00 85.50 107 GLY A CA 1
ATOM 802 C C . GLY A 1 107 ? 14.572 2.740 -16.801 1.00 85.50 107 GLY A C 1
ATOM 803 O O . GLY A 1 107 ? 14.528 1.844 -15.957 1.00 85.50 107 GLY A O 1
ATOM 804 N N . SER A 1 108 ? 14.083 3.960 -16.565 1.00 92.25 108 SER A N 1
ATOM 805 C CA . SER A 1 108 ? 13.473 4.349 -15.297 1.00 92.25 108 SER A CA 1
ATOM 806 C C . SER A 1 108 ? 11.952 4.202 -15.335 1.00 92.25 108 SER A C 1
ATOM 808 O O . SER A 1 108 ? 11.300 4.318 -16.377 1.00 92.25 108 SER A O 1
ATOM 810 N N . ARG A 1 109 ? 11.367 3.927 -14.169 1.00 93.50 109 ARG A N 1
ATOM 811 C CA . ARG A 1 109 ? 9.921 3.837 -13.943 1.00 93.50 109 ARG A CA 1
ATOM 812 C C . ARG A 1 109 ? 9.569 4.511 -12.629 1.00 93.50 109 ARG A C 1
ATOM 814 O O . ARG A 1 109 ? 10.219 4.282 -11.612 1.00 93.50 109 ARG A O 1
ATOM 821 N N . ALA A 1 110 ? 8.492 5.282 -12.630 1.00 95.31 110 ALA A N 1
ATOM 822 C CA . ALA A 1 110 ? 7.896 5.795 -11.409 1.00 95.31 110 ALA A CA 1
ATOM 823 C C . ALA A 1 110 ? 6.859 4.800 -10.873 1.00 95.31 110 ALA A C 1
ATOM 825 O O . ALA A 1 110 ? 6.122 4.175 -11.638 1.00 95.31 110 ALA A O 1
ATOM 826 N N . ALA A 1 111 ? 6.774 4.669 -9.553 1.00 96.31 111 ALA A N 1
ATOM 827 C CA . ALA A 1 111 ? 5.791 3.844 -8.873 1.00 96.31 111 ALA A CA 1
ATOM 828 C C . ALA A 1 111 ? 5.179 4.586 -7.682 1.00 96.31 111 ALA A C 1
ATOM 830 O O . ALA A 1 111 ? 5.878 5.225 -6.897 1.00 96.31 111 ALA A O 1
ATOM 831 N N . TRP A 1 112 ? 3.860 4.476 -7.533 1.00 97.62 112 TRP A N 1
ATOM 832 C CA . TRP A 1 112 ? 3.110 4.961 -6.376 1.00 97.62 112 TRP A CA 1
ATOM 833 C C . TRP A 1 112 ? 2.515 3.779 -5.627 1.00 97.62 112 TRP A C 1
ATOM 835 O O . TRP A 1 112 ? 1.795 2.983 -6.221 1.00 97.62 112 TRP A O 1
ATOM 845 N N . ILE A 1 113 ? 2.762 3.679 -4.322 1.00 96.81 113 ILE A N 1
ATOM 846 C CA . ILE A 1 113 ? 2.167 2.653 -3.462 1.00 96.81 113 ILE A CA 1
ATOM 847 C C . ILE A 1 113 ? 1.417 3.339 -2.323 1.00 96.81 113 ILE A C 1
ATOM 849 O O . ILE A 1 113 ? 1.988 4.119 -1.558 1.00 96.81 113 ILE A O 1
ATOM 853 N N . LEU A 1 114 ? 0.124 3.039 -2.213 1.00 96.81 114 LEU A N 1
ATOM 854 C CA . LEU A 1 114 ? -0.734 3.496 -1.129 1.00 96.81 114 LEU A CA 1
ATOM 855 C C . LEU A 1 114 ? -0.797 2.420 -0.044 1.00 96.81 114 LEU A C 1
ATOM 857 O O . LEU A 1 114 ? -1.195 1.287 -0.315 1.00 96.81 114 LEU A O 1
ATOM 861 N N . PHE A 1 115 ? -0.465 2.786 1.188 1.00 94.31 115 PHE A N 1
ATOM 862 C CA . PHE A 1 115 ? -0.525 1.929 2.365 1.00 94.31 115 PHE A CA 1
ATOM 863 C C . PHE A 1 115 ? -1.594 2.414 3.343 1.00 94.31 115 PHE A C 1
ATOM 865 O O . PHE A 1 115 ? -1.796 3.614 3.528 1.00 94.31 115 PHE A O 1
ATOM 872 N N . GLU A 1 116 ? -2.231 1.470 4.025 1.00 92.50 116 GLU A N 1
ATOM 873 C CA . GLU A 1 116 ? -2.924 1.710 5.285 1.00 92.50 116 GLU A CA 1
ATOM 874 C C . GLU A 1 116 ? -1.883 1.733 6.406 1.00 92.50 116 GLU A C 1
ATOM 876 O O . GLU A 1 116 ? -1.095 0.798 6.541 1.00 92.50 116 GLU A O 1
ATOM 881 N N . SER A 1 117 ? -1.847 2.801 7.197 1.00 87.44 117 SER A N 1
ATOM 882 C CA . SER A 1 117 ? -0.929 2.947 8.321 1.00 87.44 117 SER A CA 1
ATOM 883 C C . SER A 1 117 ? -1.374 2.103 9.514 1.00 87.44 117 SER A C 1
ATOM 885 O O . SER A 1 117 ? -2.519 1.663 9.616 1.00 87.44 117 SER A O 1
ATOM 887 N N . ALA A 1 118 ? -0.478 1.943 10.488 1.00 79.19 118 ALA A N 1
ATOM 888 C CA . ALA A 1 118 ? -0.755 1.182 11.704 1.00 79.19 118 ALA A CA 1
ATOM 889 C C . ALA A 1 118 ? -1.943 1.696 12.538 1.00 79.19 118 ALA A C 1
ATOM 891 O O . ALA A 1 118 ? -2.463 0.966 13.382 1.00 79.19 118 ALA A O 1
ATOM 892 N N . TRP A 1 119 ? -2.342 2.947 12.301 1.00 78.44 119 TRP A N 1
ATOM 893 C CA . TRP A 1 119 ? -3.407 3.657 13.005 1.00 78.44 119 TRP A CA 1
ATOM 894 C C . TRP A 1 119 ? -4.638 3.904 12.114 1.00 78.44 119 TRP A C 1
ATOM 896 O O . TRP A 1 119 ? -5.524 4.660 12.502 1.00 78.44 119 TRP A O 1
ATOM 906 N N . GLY A 1 120 ? -4.698 3.288 10.925 1.00 81.62 120 GLY A N 1
ATOM 907 C CA . GLY A 1 120 ? -5.815 3.417 9.978 1.00 81.62 120 GLY A CA 1
ATOM 908 C C . GLY A 1 120 ? -5.768 4.662 9.080 1.00 81.62 120 GLY A C 1
ATOM 909 O O . GLY A 1 120 ? -6.735 4.950 8.380 1.00 81.62 120 GLY A O 1
ATOM 910 N N . GLY A 1 121 ? -4.663 5.415 9.092 1.00 90.12 121 GLY A N 1
ATOM 911 C CA . GLY A 1 121 ? -4.421 6.514 8.149 1.00 90.12 121 GLY A CA 1
ATOM 912 C C . GLY A 1 121 ? -3.928 6.009 6.790 1.00 90.12 121 GLY A C 1
ATOM 913 O O . GLY A 1 121 ? -3.621 4.830 6.642 1.00 90.12 121 GLY A O 1
ATOM 914 N N . LEU A 1 122 ? -3.808 6.892 5.796 1.00 94.94 122 LEU A N 1
ATOM 915 C CA . LEU A 1 122 ? -3.218 6.543 4.500 1.00 94.94 122 LEU A CA 1
ATOM 916 C C . LEU A 1 122 ? -1.820 7.143 4.357 1.00 94.94 122 LEU A C 1
ATOM 918 O O . LEU A 1 122 ? -1.593 8.305 4.694 1.00 94.94 122 LEU A O 1
ATOM 922 N N . LEU A 1 123 ? -0.904 6.353 3.810 1.00 95.12 123 LEU A N 1
ATOM 923 C CA . LEU A 1 123 ? 0.458 6.748 3.466 1.00 95.12 123 LEU A CA 1
ATOM 924 C C . LEU A 1 123 ? 0.676 6.502 1.976 1.00 95.12 123 LEU A C 1
ATOM 926 O O . LEU A 1 123 ? 0.402 5.410 1.490 1.00 95.12 123 LEU A O 1
ATOM 930 N N . LEU A 1 124 ? 1.180 7.497 1.255 1.00 96.69 124 LEU A N 1
ATOM 931 C CA . LEU A 1 124 ? 1.597 7.357 -0.137 1.00 96.69 124 LEU A CA 1
ATOM 932 C C . LEU A 1 124 ? 3.121 7.360 -0.199 1.00 96.69 124 LEU A C 1
ATOM 934 O O . LEU A 1 124 ? 3.740 8.328 0.237 1.00 96.69 124 LEU A O 1
ATOM 938 N N . CYS A 1 125 ? 3.704 6.310 -0.766 1.00 97.00 125 CYS A N 1
ATOM 939 C CA . CYS A 1 125 ? 5.100 6.280 -1.182 1.00 97.00 125 CYS A CA 1
ATOM 940 C C . CYS A 1 125 ? 5.166 6.500 -2.697 1.00 97.00 125 CYS A C 1
ATOM 942 O O . CYS A 1 125 ? 4.470 5.812 -3.443 1.00 97.00 125 CYS A O 1
ATOM 944 N N . SER A 1 126 ? 5.985 7.452 -3.136 1.00 97.25 126 SER A N 1
ATOM 945 C CA . SER A 1 126 ? 6.359 7.657 -4.536 1.00 97.25 126 SER A CA 1
ATOM 946 C C . SER A 1 126 ? 7.820 7.267 -4.686 1.00 97.25 126 SER A C 1
ATOM 948 O O . SER A 1 126 ? 8.641 7.752 -3.916 1.00 97.25 126 SER A O 1
ATOM 950 N N . VAL A 1 127 ? 8.156 6.412 -5.642 1.00 97.62 127 VAL A N 1
ATOM 951 C CA . VAL A 1 127 ? 9.527 5.936 -5.854 1.00 97.62 127 VAL A CA 1
ATOM 952 C C . VAL A 1 127 ? 9.848 5.918 -7.343 1.00 97.62 127 VAL A C 1
ATOM 954 O O . VAL A 1 127 ? 8.979 5.600 -8.152 1.00 97.62 127 VAL A O 1
ATOM 957 N N . ILE A 1 128 ? 11.079 6.268 -7.705 1.00 96.81 128 ILE A N 1
ATOM 958 C CA . ILE A 1 128 ? 11.616 6.084 -9.055 1.00 96.81 128 ILE A CA 1
ATOM 959 C C . ILE A 1 128 ? 12.634 4.951 -8.989 1.00 96.81 128 ILE A C 1
ATOM 961 O O . ILE A 1 128 ? 13.569 4.999 -8.188 1.00 96.81 128 ILE A O 1
ATOM 965 N N . ILE A 1 129 ? 12.430 3.928 -9.812 1.00 96.44 129 ILE A N 1
ATOM 966 C CA . ILE A 1 129 ? 13.306 2.762 -9.921 1.00 96.44 129 ILE A CA 1
ATOM 967 C C . ILE A 1 129 ? 13.914 2.690 -11.317 1.00 96.44 129 ILE A C 1
ATOM 969 O O . ILE A 1 129 ? 13.277 3.079 -12.293 1.00 96.44 129 ILE A O 1
ATOM 973 N N . ASN A 1 130 ? 15.125 2.162 -11.399 1.00 94.94 130 ASN A N 1
ATOM 974 C CA . ASN A 1 130 ? 15.874 1.925 -12.618 1.00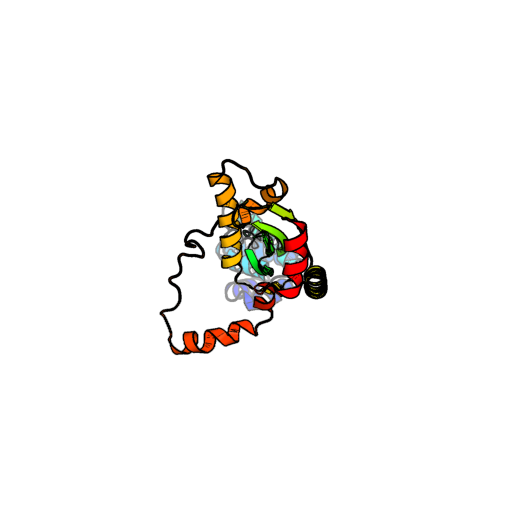 94.94 130 ASN A CA 1
ATOM 975 C C . ASN A 1 130 ? 16.474 0.516 -12.562 1.00 94.94 130 ASN A C 1
ATOM 977 O O . ASN A 1 130 ? 17.013 0.103 -11.533 1.00 94.94 130 ASN A O 1
ATOM 981 N N . ASP A 1 131 ? 16.385 -0.221 -13.666 1.00 87.62 131 ASP A N 1
ATOM 982 C CA . ASP A 1 131 ? 16.807 -1.626 -13.708 1.00 87.62 131 ASP A CA 1
ATOM 983 C C . ASP A 1 131 ? 18.338 -1.800 -13.626 1.00 87.62 131 ASP A C 1
ATOM 985 O O . ASP A 1 131 ? 18.823 -2.881 -13.298 1.00 87.62 131 ASP A O 1
ATOM 989 N N . VAL A 1 132 ? 19.108 -0.738 -13.887 1.00 91.19 132 VAL A N 1
ATOM 990 C CA . VAL A 1 132 ? 20.575 -0.729 -13.804 1.00 91.19 132 VAL A CA 1
ATOM 991 C C . VAL A 1 132 ? 21.044 -0.057 -12.516 1.00 91.19 132 VAL A C 1
ATOM 993 O O . VAL A 1 132 ? 21.944 -0.566 -11.848 1.00 91.19 132 VAL A O 1
ATOM 996 N N . GLU A 1 133 ? 20.473 1.095 -12.167 1.00 94.31 133 GLU A N 1
ATOM 997 C CA . GLU A 1 133 ? 20.922 1.952 -11.058 1.00 94.31 133 GLU A CA 1
ATOM 998 C C . GLU A 1 133 ? 20.249 1.669 -9.714 1.00 94.31 133 GLU A C 1
ATOM 1000 O O . GLU A 1 133 ? 20.795 2.045 -8.677 1.00 94.31 133 GLU A O 1
ATOM 1005 N N . GLY A 1 134 ? 19.128 0.948 -9.704 1.00 95.44 134 GLY A N 1
ATOM 1006 C CA . GLY A 1 134 ? 18.366 0.660 -8.496 1.00 95.44 134 GLY A CA 1
ATOM 1007 C C . GLY A 1 134 ? 17.339 1.747 -8.184 1.00 95.44 134 GLY A C 1
ATOM 1008 O O . GLY A 1 134 ? 16.588 2.177 -9.054 1.00 95.44 134 GLY A O 1
ATOM 1009 N N . ILE A 1 135 ? 17.238 2.161 -6.924 1.00 97.31 135 ILE A N 1
ATOM 1010 C CA . ILE A 1 135 ? 16.294 3.196 -6.490 1.00 97.31 135 ILE A CA 1
ATOM 1011 C C . ILE A 1 135 ? 16.945 4.565 -6.689 1.00 97.31 135 ILE A C 1
ATOM 1013 O O . ILE A 1 135 ? 17.965 4.866 -6.076 1.00 97.31 135 ILE A O 1
ATOM 1017 N N . LEU A 1 136 ? 16.326 5.409 -7.511 1.00 96.81 136 LEU A N 1
ATOM 1018 C CA . LEU A 1 136 ? 16.828 6.751 -7.809 1.00 96.81 136 LEU A CA 1
ATOM 1019 C C . LEU A 1 136 ? 16.269 7.804 -6.851 1.00 96.81 136 LEU A C 1
ATOM 1021 O O . LEU A 1 136 ? 16.999 8.670 -6.378 1.00 96.81 136 LEU A O 1
ATOM 1025 N N . GLU A 1 137 ? 14.976 7.720 -6.537 1.00 96.88 137 GLU A N 1
ATOM 1026 C CA . GLU A 1 137 ? 14.289 8.696 -5.689 1.00 96.88 137 GLU A CA 1
ATOM 1027 C C . GLU A 1 137 ? 13.196 8.018 -4.866 1.00 96.88 137 GLU A C 1
ATOM 1029 O O . GLU A 1 137 ? 12.528 7.100 -5.346 1.00 96.88 137 GLU A O 1
ATOM 1034 N N . ALA A 1 138 ? 12.966 8.502 -3.644 1.00 97.31 138 ALA A N 1
ATOM 1035 C CA . ALA A 1 138 ? 11.804 8.140 -2.847 1.00 97.31 138 ALA A CA 1
ATOM 1036 C C . ALA A 1 138 ? 11.210 9.360 -2.133 1.00 97.31 138 ALA A C 1
ATOM 1038 O O . ALA A 1 138 ? 11.899 10.125 -1.469 1.00 97.31 138 ALA A O 1
ATOM 1039 N N . ALA A 1 139 ? 9.893 9.506 -2.197 1.00 96.00 139 ALA A N 1
ATOM 1040 C CA . ALA A 1 139 ? 9.152 10.624 -1.634 1.00 96.00 139 ALA A CA 1
ATOM 1041 C C . ALA A 1 139 ? 7.787 10.172 -1.095 1.00 96.00 139 ALA A C 1
ATOM 1043 O O . ALA A 1 139 ? 7.409 9.001 -1.169 1.00 96.00 139 ALA A O 1
ATOM 1044 N N . GLY A 1 140 ? 7.046 11.116 -0.512 1.00 94.38 140 GLY A N 1
ATOM 1045 C CA . GLY A 1 140 ? 5.676 10.904 -0.045 1.00 94.38 140 GLY A CA 1
ATOM 1046 C C . GLY A 1 140 ? 5.488 11.067 1.464 1.00 94.38 140 GLY A C 1
ATOM 1047 O O . GLY A 1 140 ? 6.323 11.654 2.158 1.00 94.38 140 GLY A O 1
ATOM 1048 N N . GLY A 1 141 ? 4.374 10.561 1.981 1.00 94.06 141 GLY A N 1
ATOM 1049 C CA . GLY A 1 141 ? 3.977 10.724 3.377 1.00 94.06 141 GLY A CA 1
ATOM 1050 C C . GLY A 1 141 ? 2.487 10.485 3.580 1.00 94.06 141 GLY A C 1
ATOM 1051 O O . GLY A 1 141 ? 1.836 9.826 2.769 1.00 94.06 141 GLY A O 1
ATOM 1052 N N . GLU A 1 142 ? 1.944 11.018 4.673 1.00 95.06 142 GLU A N 1
ATOM 1053 C CA . GLU A 1 142 ? 0.514 10.924 4.961 1.00 95.06 142 GLU A CA 1
ATOM 1054 C C . GLU A 1 142 ? -0.322 11.659 3.913 1.00 95.06 142 GLU A C 1
ATOM 1056 O O . GLU A 1 142 ? 0.013 12.758 3.458 1.00 95.06 142 GLU A O 1
ATOM 1061 N N . ILE A 1 143 ? -1.437 11.046 3.529 1.00 96.38 143 ILE A N 1
ATOM 1062 C CA . ILE A 1 143 ? -2.347 11.596 2.532 1.00 96.38 143 ILE A CA 1
ATOM 1063 C C . ILE A 1 143 ? -3.797 11.305 2.917 1.00 96.38 143 ILE A C 1
ATOM 1065 O O . ILE A 1 143 ? -4.095 10.360 3.637 1.00 96.38 143 ILE A O 1
ATOM 1069 N N . THR A 1 144 ? -4.735 12.117 2.437 1.00 95.44 144 THR A N 1
ATOM 1070 C CA . THR A 1 144 ? -6.169 11.815 2.545 1.00 95.44 144 THR A CA 1
ATOM 1071 C C . THR A 1 144 ? -6.658 11.177 1.253 1.00 95.44 144 THR A C 1
ATOM 1073 O O . THR A 1 144 ? -6.100 11.439 0.189 1.00 95.44 144 THR A O 1
ATOM 1076 N N . LYS A 1 145 ? -7.750 10.403 1.305 1.00 93.31 145 LYS A N 1
ATOM 1077 C CA . LYS A 1 145 ? -8.361 9.819 0.097 1.00 93.31 145 LYS A CA 1
ATOM 1078 C C . LYS A 1 145 ? -8.651 10.883 -0.974 1.00 93.31 145 LYS A C 1
ATOM 1080 O O . LYS A 1 145 ? -8.269 10.713 -2.125 1.00 93.31 145 LYS A O 1
ATOM 1085 N N . LYS A 1 146 ? -9.239 12.017 -0.571 1.00 95.38 146 LYS A N 1
ATOM 1086 C CA . LYS A 1 146 ? -9.552 13.139 -1.473 1.00 95.38 146 LYS A CA 1
ATOM 1087 C C . LYS A 1 146 ? -8.297 13.740 -2.114 1.00 95.38 146 LYS A C 1
ATOM 1089 O O . LYS A 1 146 ? -8.300 14.018 -3.308 1.00 95.38 146 LYS A O 1
ATOM 1094 N N . ARG A 1 147 ? -7.229 13.957 -1.333 1.00 95.56 147 ARG A N 1
ATOM 1095 C CA . ARG A 1 147 ? -5.964 14.485 -1.868 1.00 95.56 147 ARG A CA 1
ATOM 1096 C C . ARG A 1 147 ? -5.312 13.477 -2.810 1.00 95.56 147 ARG A C 1
ATOM 1098 O O . ARG A 1 147 ? -4.862 13.873 -3.873 1.00 95.56 147 ARG A O 1
ATOM 1105 N N . PHE A 1 148 ? -5.314 12.197 -2.449 1.00 95.56 148 PHE A N 1
ATOM 1106 C CA . PHE A 1 148 ? -4.785 11.124 -3.285 1.00 95.56 148 PHE A CA 1
ATOM 1107 C C . PHE A 1 148 ? -5.470 11.071 -4.659 1.00 95.56 148 PHE A C 1
ATOM 1109 O O . PHE A 1 148 ? -4.789 11.098 -5.679 1.00 95.56 148 PHE A O 1
ATOM 1116 N N . GLU A 1 149 ? -6.804 11.062 -4.696 1.00 94.81 149 GLU A N 1
ATOM 1117 C CA . GLU A 1 149 ? -7.564 11.032 -5.953 1.00 94.81 149 GLU A CA 1
ATOM 1118 C C . GLU A 1 149 ? -7.283 12.263 -6.828 1.00 94.81 149 GLU A C 1
ATOM 1120 O O . GLU A 1 149 ? -7.123 12.133 -8.042 1.00 94.81 149 GLU A O 1
ATOM 1125 N N . ALA A 1 150 ? -7.154 13.445 -6.217 1.00 95.62 150 ALA A N 1
ATOM 1126 C CA . ALA A 1 150 ? -6.808 14.669 -6.933 1.00 95.62 150 ALA A CA 1
ATOM 1127 C C . ALA A 1 150 ? -5.389 14.622 -7.528 1.00 95.62 150 ALA A C 1
ATOM 1129 O O . ALA A 1 150 ? -5.203 14.988 -8.687 1.00 95.62 150 ALA A O 1
ATOM 1130 N N . GLU A 1 151 ? -4.396 14.166 -6.761 1.00 94.12 151 GLU A N 1
ATOM 1131 C CA . GLU A 1 151 ? -3.013 14.040 -7.236 1.00 94.12 151 GLU A CA 1
ATOM 1132 C C . GLU A 1 151 ? -2.887 12.976 -8.336 1.00 94.12 151 GLU A C 1
ATOM 1134 O O . GLU A 1 151 ? -2.250 13.233 -9.354 1.00 94.12 151 GLU A O 1
ATOM 1139 N N . LEU A 1 152 ? -3.568 11.831 -8.203 1.00 92.31 152 LEU A N 1
ATOM 1140 C CA . LEU A 1 152 ? -3.592 10.797 -9.242 1.00 92.31 152 LEU A CA 1
ATOM 1141 C C . LEU A 1 152 ? -4.243 11.306 -10.539 1.00 92.31 152 LEU A C 1
ATOM 1143 O O . LEU A 1 152 ? -3.755 11.017 -11.631 1.00 92.31 152 LEU A O 1
ATOM 1147 N N . GLY A 1 153 ? -5.328 12.079 -10.430 1.00 91.62 153 GLY A N 1
ATOM 1148 C CA . GLY A 1 153 ? -5.985 12.702 -11.580 1.00 91.62 153 GLY A CA 1
ATOM 1149 C C . GLY A 1 153 ? -5.076 13.696 -12.305 1.00 91.62 153 GLY A C 1
ATOM 1150 O O . GLY A 1 153 ? -4.947 13.628 -13.526 1.00 91.62 153 GLY A O 1
ATOM 1151 N N . LYS A 1 154 ? -4.392 14.575 -11.559 1.00 92.00 154 LYS A N 1
ATOM 1152 C CA . LYS A 1 154 ? -3.408 15.514 -12.124 1.00 92.00 154 LYS A CA 1
ATOM 1153 C C . LYS A 1 154 ? -2.258 14.783 -12.808 1.00 92.00 154 LYS A C 1
ATOM 1155 O O . LYS A 1 154 ? -1.902 15.144 -13.921 1.00 92.00 154 LYS A O 1
ATOM 1160 N N . LEU A 1 155 ? -1.710 13.760 -12.154 1.00 89.25 155 LEU A N 1
ATOM 1161 C CA . LEU A 1 155 ? -0.599 12.967 -12.669 1.00 89.25 155 LEU A CA 1
ATOM 1162 C C . LEU A 1 155 ? -0.954 12.305 -14.003 1.00 89.25 155 LEU A C 1
ATOM 1164 O O . LEU A 1 155 ? -0.194 12.399 -14.958 1.00 89.25 155 LEU A O 1
ATOM 1168 N N . ARG A 1 156 ? -2.139 11.693 -14.094 1.00 85.88 156 ARG A N 1
ATOM 1169 C CA . ARG A 1 156 ? -2.629 11.083 -15.339 1.00 85.88 156 ARG A CA 1
ATOM 1170 C C . ARG A 1 156 ? -2.884 12.099 -16.448 1.00 85.88 156 ARG A C 1
ATOM 1172 O O . ARG A 1 156 ? -2.753 11.750 -17.612 1.00 85.88 156 ARG A O 1
ATOM 1179 N N . ALA A 1 157 ? -3.258 13.329 -16.100 1.00 87.31 157 ALA A N 1
ATOM 1180 C CA . ALA A 1 157 ? -3.485 14.389 -17.076 1.00 87.31 157 ALA A CA 1
ATOM 1181 C C . ALA A 1 157 ? -2.181 15.035 -17.580 1.00 87.31 157 ALA A C 1
ATOM 1183 O O . ALA A 1 157 ? -2.153 15.541 -18.697 1.00 87.31 157 ALA A O 1
ATOM 1184 N N . SER A 1 158 ? -1.122 15.058 -16.762 1.00 83.62 158 SER A N 1
ATOM 1185 C CA . SER A 1 158 ? 0.129 15.757 -17.084 1.00 83.62 158 SER A CA 1
ATOM 1186 C C . SER A 1 158 ? 1.230 14.860 -17.644 1.00 83.62 158 SER A C 1
ATOM 1188 O O . SER A 1 158 ? 2.112 15.357 -18.346 1.00 83.62 158 SER A O 1
ATOM 1190 N N . GLN A 1 159 ? 1.218 13.564 -17.331 1.00 81.00 159 GLN A N 1
ATOM 1191 C CA . GLN A 1 159 ? 2.291 12.652 -17.715 1.00 81.00 159 GLN A CA 1
ATOM 1192 C C . GLN A 1 159 ? 2.080 12.056 -19.105 1.00 81.00 159 GLN A C 1
ATOM 1194 O O . GLN A 1 159 ? 0.983 11.640 -19.465 1.00 81.00 159 GLN A O 1
ATOM 1199 N N . LYS A 1 160 ? 3.173 11.978 -19.873 1.00 77.25 160 LYS A N 1
ATOM 1200 C CA . LYS A 1 160 ? 3.181 11.379 -21.218 1.00 77.25 160 LYS A CA 1
ATOM 1201 C C . LYS A 1 160 ? 3.099 9.854 -21.180 1.00 77.25 160 LYS A C 1
ATOM 1203 O O . LYS A 1 160 ? 2.583 9.251 -22.113 1.00 77.25 160 LYS A O 1
ATOM 1208 N N . LEU A 1 161 ? 3.634 9.244 -20.122 1.00 78.88 161 LEU A N 1
ATOM 1209 C CA . LEU A 1 161 ? 3.598 7.799 -19.932 1.00 78.88 161 LEU A CA 1
ATOM 1210 C C . LEU A 1 161 ? 2.329 7.394 -19.171 1.00 78.88 161 LEU A C 1
ATOM 1212 O O . LEU A 1 161 ? 1.970 8.057 -18.193 1.00 78.88 161 LEU A O 1
ATOM 1216 N N . PRO A 1 162 ? 1.672 6.293 -19.569 1.00 84.00 162 PRO A N 1
ATOM 1217 C CA . PRO A 1 162 ? 0.473 5.818 -18.899 1.00 84.00 162 PRO A CA 1
ATOM 1218 C C . PRO A 1 162 ? 0.793 5.320 -17.489 1.00 84.00 162 PRO A C 1
ATOM 1220 O O . PRO A 1 162 ? 1.814 4.673 -17.252 1.00 84.00 162 PRO A O 1
ATOM 1223 N N . TRP A 1 163 ? -0.109 5.630 -16.556 1.00 90.62 163 TRP A N 1
ATOM 1224 C CA . TRP A 1 163 ? -0.051 5.201 -15.158 1.00 90.62 163 TRP A CA 1
ATOM 1225 C C . TRP A 1 163 ? -1.090 4.116 -14.897 1.00 90.62 163 TRP A C 1
ATOM 1227 O O . TRP A 1 163 ? -2.283 4.399 -14.702 1.00 90.62 163 TRP A O 1
ATOM 1237 N N . VAL A 1 164 ? -0.615 2.877 -14.868 1.00 91.31 164 VAL A N 1
ATOM 1238 C CA . VAL A 1 164 ? -1.442 1.673 -14.769 1.00 91.31 164 VAL A CA 1
ATOM 1239 C C . VAL A 1 164 ? -1.497 1.209 -13.321 1.00 91.31 164 VAL A C 1
ATOM 1241 O O . VAL A 1 164 ? -0.493 1.233 -12.613 1.00 91.31 164 VAL A O 1
ATOM 1244 N N . GLU A 1 165 ? -2.685 0.815 -12.866 1.00 94.94 165 GLU A N 1
ATOM 1245 C CA . GLU A 1 165 ? -2.851 0.193 -11.552 1.00 94.94 165 GLU A CA 1
ATOM 1246 C C . GLU A 1 165 ? -2.421 -1.273 -11.613 1.00 94.94 165 GLU A C 1
ATOM 1248 O O . GLU A 1 165 ? -2.847 -2.008 -12.501 1.00 94.94 165 GLU A O 1
ATOM 1253 N N . LEU A 1 166 ? -1.588 -1.698 -10.666 1.00 93.06 166 LEU A N 1
ATOM 1254 C CA . LEU A 1 166 ? -1.016 -3.041 -10.613 1.00 93.06 166 LEU A CA 1
ATOM 1255 C C . LEU A 1 166 ? -1.208 -3.659 -9.221 1.00 93.06 166 LEU A C 1
ATOM 1257 O O . LEU A 1 166 ? -1.367 -2.931 -8.233 1.00 93.06 166 LEU A O 1
ATOM 1261 N N . PRO A 1 167 ? -1.153 -5.001 -9.103 1.00 92.75 167 PRO A N 1
ATOM 1262 C CA . PRO A 1 167 ? -1.153 -5.661 -7.805 1.00 92.75 167 PRO A CA 1
ATOM 1263 C C . PRO A 1 167 ? -0.038 -5.100 -6.906 1.00 92.75 167 PRO A C 1
ATOM 1265 O O . PRO A 1 167 ? 1.126 -5.100 -7.314 1.00 92.75 167 PRO A O 1
ATOM 1268 N N . PRO A 1 168 ? -0.330 -4.668 -5.664 1.00 92.00 168 PRO A N 1
ATOM 1269 C CA . PRO A 1 168 ? 0.691 -4.057 -4.815 1.00 92.00 168 PRO A CA 1
ATOM 1270 C C . PRO A 1 168 ? 1.888 -4.964 -4.528 1.00 92.00 168 PRO A C 1
ATOM 1272 O O . PRO A 1 168 ? 3.009 -4.479 -4.443 1.00 92.00 168 PRO A O 1
ATOM 1275 N N . ALA A 1 169 ? 1.666 -6.278 -4.428 1.00 87.94 169 ALA A N 1
ATOM 1276 C CA . ALA A 1 169 ? 2.737 -7.254 -4.240 1.00 87.94 169 ALA A CA 1
ATOM 1277 C C . ALA A 1 169 ? 3.749 -7.246 -5.398 1.00 87.94 169 ALA A C 1
ATOM 1279 O O . ALA A 1 169 ? 4.949 -7.318 -5.151 1.00 87.94 169 ALA A O 1
ATOM 1280 N N . TYR A 1 170 ? 3.275 -7.092 -6.639 1.00 89.38 170 TYR A N 1
ATOM 1281 C CA . TYR A 1 170 ? 4.137 -6.995 -7.816 1.00 89.38 170 TYR A CA 1
ATOM 1282 C C . TYR A 1 170 ? 5.009 -5.736 -7.756 1.00 89.38 170 TYR A C 1
ATOM 1284 O O . TYR A 1 170 ? 6.227 -5.812 -7.894 1.00 89.38 170 TYR A O 1
ATOM 1292 N N . VAL A 1 171 ? 4.401 -4.578 -7.471 1.00 93.38 171 VAL A N 1
ATOM 1293 C CA . VAL A 1 171 ? 5.131 -3.302 -7.383 1.00 93.38 171 VAL A CA 1
ATOM 1294 C C . VAL A 1 171 ? 6.133 -3.312 -6.224 1.00 93.38 171 VAL A C 1
ATOM 1296 O O . VAL A 1 171 ? 7.257 -2.848 -6.383 1.00 93.38 171 VAL A O 1
ATOM 1299 N N . ILE A 1 172 ? 5.766 -3.893 -5.077 1.00 92.19 172 ILE A N 1
ATOM 1300 C CA . ILE A 1 172 ? 6.684 -4.087 -3.945 1.00 92.19 172 ILE A CA 1
ATOM 1301 C C . ILE A 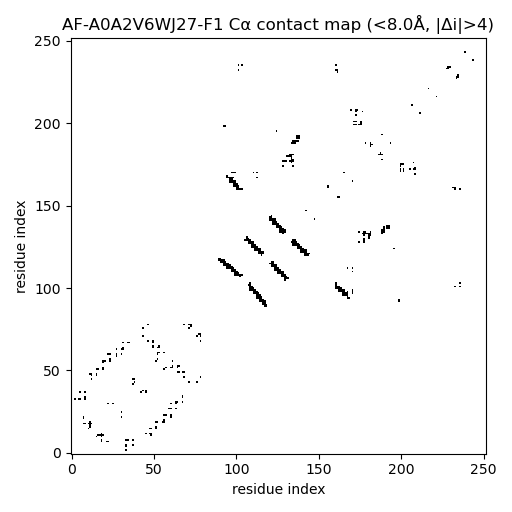1 172 ? 7.869 -4.969 -4.343 1.00 92.19 172 ILE A C 1
ATOM 1303 O O . ILE A 1 172 ? 8.999 -4.615 -4.019 1.00 92.19 172 ILE A O 1
ATOM 1307 N N . GLY A 1 173 ? 7.626 -6.069 -5.065 1.00 89.06 173 GLY A N 1
ATOM 1308 C CA . GLY A 1 173 ? 8.683 -6.926 -5.605 1.00 89.06 173 GLY A CA 1
ATOM 1309 C C . GLY A 1 173 ? 9.657 -6.139 -6.481 1.00 89.06 173 GLY A C 1
ATOM 1310 O O . GLY A 1 173 ? 10.853 -6.141 -6.218 1.00 89.06 173 GLY A O 1
ATOM 1311 N N . ARG A 1 174 ? 9.141 -5.340 -7.424 1.00 91.50 174 ARG A N 1
ATOM 1312 C CA . ARG A 1 174 ? 9.975 -4.493 -8.293 1.00 91.50 174 ARG A CA 1
ATOM 1313 C C . ARG A 1 174 ? 10.841 -3.491 -7.528 1.00 91.50 174 ARG A C 1
ATOM 1315 O O . ARG A 1 174 ? 12.001 -3.284 -7.879 1.00 91.50 174 ARG A O 1
ATOM 1322 N N . VAL A 1 175 ? 10.305 -2.880 -6.473 1.00 93.94 175 VAL A N 1
ATOM 1323 C CA . VAL A 1 175 ? 11.075 -1.967 -5.611 1.00 93.94 175 VAL A CA 1
ATOM 1324 C C . VAL A 1 175 ? 12.119 -2.730 -4.787 1.00 93.94 175 VAL A C 1
ATOM 1326 O O . VAL A 1 175 ? 13.228 -2.233 -4.596 1.00 93.94 175 VAL A O 1
ATOM 1329 N N . ALA A 1 176 ? 11.806 -3.945 -4.330 1.00 91.00 176 ALA A N 1
ATOM 1330 C CA . ALA A 1 176 ? 12.759 -4.801 -3.629 1.00 91.00 176 ALA A CA 1
ATOM 1331 C C . ALA A 1 176 ? 13.925 -5.237 -4.537 1.00 91.00 176 ALA A C 1
ATOM 1333 O O . ALA A 1 176 ? 15.074 -5.202 -4.099 1.00 91.00 176 ALA A O 1
ATOM 1334 N N . ASP A 1 177 ? 13.661 -5.555 -5.804 1.00 89.69 177 ASP A N 1
ATOM 1335 C CA . ASP A 1 177 ? 14.694 -5.886 -6.795 1.00 89.69 177 ASP A CA 1
ATOM 1336 C C . ASP A 1 177 ? 15.594 -4.672 -7.100 1.00 89.69 177 ASP A C 1
ATOM 1338 O O . ASP A 1 177 ? 16.825 -4.770 -7.114 1.00 89.69 177 ASP A O 1
ATOM 1342 N N . ALA A 1 178 ? 14.996 -3.485 -7.261 1.00 93.19 178 ALA A N 1
ATOM 1343 C CA . ALA A 1 178 ? 15.743 -2.235 -7.418 1.00 93.19 178 ALA A CA 1
ATOM 1344 C C . ALA A 1 178 ? 16.620 -1.942 -6.185 1.00 93.19 178 ALA A C 1
ATOM 1346 O O . ALA A 1 178 ? 17.766 -1.515 -6.309 1.00 93.19 178 ALA A O 1
ATOM 1347 N N . ARG A 1 179 ? 16.135 -2.249 -4.975 1.00 92.25 179 ARG A N 1
ATOM 1348 C CA . ARG A 1 179 ? 16.939 -2.169 -3.747 1.00 92.25 179 ARG A CA 1
ATOM 1349 C C . ARG A 1 179 ? 18.095 -3.175 -3.751 1.00 92.25 179 ARG A C 1
ATOM 1351 O O . ARG A 1 179 ? 19.203 -2.822 -3.353 1.00 92.25 179 ARG A O 1
ATOM 1358 N N . ALA A 1 180 ? 17.861 -4.409 -4.195 1.00 90.38 180 ALA A N 1
ATOM 1359 C CA . ALA A 1 180 ? 18.895 -5.443 -4.279 1.00 90.38 180 ALA A CA 1
ATOM 1360 C C . ALA A 1 180 ? 20.026 -5.060 -5.252 1.00 90.38 180 ALA A C 1
ATOM 1362 O O . ALA A 1 180 ? 21.188 -5.395 -5.013 1.00 90.38 180 ALA A O 1
ATOM 1363 N N . THR A 1 181 ? 19.711 -4.275 -6.287 1.00 92.50 181 THR A N 1
ATOM 1364 C CA . THR A 1 181 ? 20.693 -3.719 -7.233 1.00 92.50 181 THR A CA 1
ATOM 1365 C C . THR A 1 181 ? 21.751 -2.862 -6.530 1.00 92.50 181 THR A C 1
ATOM 1367 O O . THR A 1 181 ? 22.935 -2.958 -6.855 1.00 92.50 181 THR A O 1
ATOM 1370 N N . HIS A 1 182 ? 21.376 -2.095 -5.499 1.00 93.00 182 HIS A N 1
ATOM 1371 C CA . HIS A 1 182 ? 22.347 -1.324 -4.715 1.00 93.00 182 HIS A CA 1
ATOM 1372 C C . HIS A 1 182 ? 23.361 -2.219 -4.003 1.00 93.00 182 HIS A C 1
ATOM 1374 O O . HIS A 1 182 ? 24.562 -1.954 -4.078 1.00 93.00 182 HIS A O 1
ATOM 1380 N N . ALA A 1 183 ? 22.896 -3.311 -3.385 1.00 88.06 183 ALA A N 1
ATOM 1381 C CA . ALA A 1 183 ? 23.766 -4.273 -2.714 1.00 88.06 183 ALA A CA 1
ATOM 1382 C C . ALA A 1 183 ? 24.740 -4.935 -3.700 1.00 88.06 183 ALA A C 1
ATOM 1384 O O . ALA A 1 183 ? 25.936 -5.006 -3.422 1.00 88.06 183 ALA A O 1
ATOM 1385 N N . ALA A 1 184 ? 24.255 -5.345 -4.878 1.00 89.88 184 ALA A N 1
ATOM 1386 C CA . ALA A 1 184 ? 25.092 -5.923 -5.931 1.00 89.88 184 ALA A CA 1
ATOM 1387 C C . ALA A 1 184 ? 26.159 -4.941 -6.452 1.00 89.88 184 ALA A C 1
ATOM 1389 O O . ALA A 1 184 ? 27.260 -5.353 -6.812 1.00 89.88 184 ALA A O 1
ATOM 1390 N N . ARG A 1 185 ? 25.852 -3.638 -6.463 1.00 93.44 185 ARG A N 1
ATOM 1391 C CA . ARG A 1 185 ? 26.752 -2.570 -6.926 1.00 93.44 185 ARG A CA 1
ATOM 1392 C C . ARG A 1 185 ? 27.641 -1.972 -5.831 1.00 93.44 185 ARG A C 1
ATOM 1394 O O . ARG A 1 185 ? 28.443 -1.094 -6.136 1.00 93.44 185 ARG A O 1
ATOM 1401 N N . GLY A 1 186 ? 27.490 -2.385 -4.572 1.00 93.94 186 GLY A N 1
ATOM 1402 C CA . GLY A 1 186 ? 28.194 -1.766 -3.442 1.00 93.94 186 GLY A CA 1
ATOM 1403 C C . GLY A 1 186 ? 27.797 -0.302 -3.201 1.00 93.94 186 GLY A C 1
ATOM 1404 O O . GLY A 1 186 ? 28.613 0.492 -2.741 1.00 93.94 186 GLY A O 1
ATOM 1405 N N . THR A 1 187 ? 26.559 0.062 -3.537 1.00 95.31 187 THR A N 1
ATOM 1406 C CA . THR A 1 187 ? 25.981 1.395 -3.300 1.00 95.31 187 THR A CA 1
ATOM 1407 C C . THR A 1 187 ? 24.857 1.310 -2.266 1.00 95.31 187 THR A C 1
ATOM 1409 O O . THR A 1 187 ? 24.492 0.218 -1.826 1.00 95.31 187 THR A O 1
ATOM 1412 N N . SER A 1 188 ? 24.296 2.456 -1.881 1.00 93.12 188 SER A N 1
ATOM 1413 C CA . SER A 1 188 ? 23.144 2.533 -0.978 1.00 93.12 188 SER A CA 1
ATOM 1414 C C . SER A 1 188 ? 21.968 3.224 -1.670 1.00 93.12 188 SER A C 1
ATOM 1416 O O . SER A 1 188 ? 22.208 4.144 -2.456 1.00 93.12 188 SER A O 1
ATOM 1418 N N . PRO A 1 189 ? 20.715 2.844 -1.351 1.00 94.94 189 PRO A N 1
ATOM 1419 C CA . PRO A 1 189 ? 19.543 3.615 -1.752 1.00 94.94 189 PRO A CA 1
ATOM 1420 C C . PRO A 1 189 ? 19.601 5.064 -1.234 1.00 94.94 189 PRO A C 1
ATOM 1422 O O . PRO A 1 189 ? 20.276 5.328 -0.230 1.00 94.94 189 PRO A O 1
ATOM 1425 N N . PRO A 1 190 ? 18.860 5.998 -1.857 1.00 95.44 190 PRO A N 1
ATOM 1426 C CA . PRO A 1 190 ? 18.776 7.380 -1.397 1.00 95.44 190 PRO A CA 1
ATOM 1427 C C . PRO A 1 190 ? 18.254 7.458 0.053 1.00 95.44 190 PRO A C 1
ATOM 1429 O O . PRO A 1 190 ? 17.364 6.682 0.424 1.00 95.44 190 PRO A O 1
ATOM 1432 N N . PRO A 1 191 ? 18.763 8.383 0.895 1.00 94.62 191 PRO A N 1
ATOM 1433 C CA . PRO A 1 191 ? 18.402 8.467 2.314 1.00 94.62 191 PRO A CA 1
ATOM 1434 C C . PRO A 1 191 ? 16.894 8.551 2.578 1.00 94.62 191 PRO A C 1
ATOM 1436 O O . PRO A 1 191 ? 16.395 7.969 3.545 1.00 94.62 191 PRO A O 1
ATOM 1439 N N . GLU A 1 192 ? 16.152 9.222 1.701 1.00 94.62 192 GLU A N 1
ATOM 1440 C CA . GLU A 1 192 ? 14.701 9.396 1.757 1.00 94.62 192 GLU A CA 1
ATOM 1441 C C . GLU A 1 192 ? 13.940 8.062 1.689 1.00 94.62 192 GLU A C 1
ATOM 1443 O O . GLU A 1 192 ? 12.802 7.971 2.170 1.00 94.62 192 GLU A O 1
ATOM 1448 N N . PHE A 1 193 ? 14.566 7.014 1.137 1.00 95.31 193 PHE A N 1
ATOM 1449 C CA . PHE A 1 193 ? 14.012 5.664 1.074 1.00 95.31 193 PHE A CA 1
ATOM 1450 C C . PHE A 1 193 ? 14.054 4.931 2.422 1.00 95.31 193 PHE A C 1
ATOM 1452 O O . PHE A 1 193 ? 13.203 4.082 2.677 1.00 95.31 193 PHE A O 1
ATOM 1459 N N . THR A 1 194 ? 14.959 5.303 3.334 1.00 93.25 194 THR A N 1
ATOM 1460 C CA . THR A 1 194 ? 15.182 4.616 4.626 1.00 93.25 194 THR A CA 1
ATOM 1461 C C . THR A 1 194 ? 13.895 4.422 5.432 1.00 93.25 194 THR A C 1
ATOM 1463 O O . THR A 1 194 ? 13.634 3.350 5.974 1.00 93.25 194 THR A O 1
ATOM 1466 N N . ARG A 1 195 ? 13.032 5.446 5.489 1.00 90.44 195 ARG A N 1
ATOM 1467 C CA . ARG A 1 195 ? 11.755 5.371 6.230 1.00 90.44 195 ARG A CA 1
ATOM 1468 C C . ARG A 1 195 ? 10.748 4.395 5.615 1.00 90.44 195 ARG A C 1
ATOM 1470 O O . ARG A 1 195 ? 9.813 3.975 6.293 1.00 90.44 195 ARG A O 1
ATOM 1477 N N . TRP A 1 196 ? 10.908 4.087 4.332 1.00 92.25 196 TRP A N 1
ATOM 1478 C CA . TRP A 1 196 ? 10.016 3.231 3.565 1.00 92.25 196 TRP A CA 1
ATOM 1479 C C . TRP A 1 196 ? 10.495 1.784 3.511 1.00 92.25 196 TRP A C 1
ATOM 1481 O O . TRP A 1 196 ? 9.663 0.901 3.323 1.00 92.25 196 TRP A O 1
ATOM 1491 N N . GLU A 1 197 ? 11.789 1.524 3.727 1.00 89.75 197 GLU A N 1
ATOM 1492 C CA . GLU A 1 197 ? 12.377 0.178 3.678 1.00 89.75 197 GLU A CA 1
ATOM 1493 C C . GLU A 1 197 ? 11.561 -0.903 4.407 1.00 89.75 197 GLU A C 1
ATOM 1495 O O . GLU A 1 197 ? 11.354 -1.965 3.816 1.00 89.75 197 GLU A O 1
ATOM 1500 N N . PRO A 1 198 ? 11.021 -0.676 5.627 1.00 87.44 198 PRO A N 1
ATOM 1501 C CA . PRO A 1 198 ? 10.249 -1.706 6.323 1.00 87.44 198 PRO A CA 1
ATOM 1502 C C . PRO A 1 198 ? 8.962 -2.121 5.594 1.00 87.44 198 PRO A C 1
ATOM 1504 O O . PRO A 1 198 ? 8.440 -3.201 5.854 1.00 87.44 198 PRO A O 1
ATOM 1507 N N . LEU A 1 199 ? 8.436 -1.270 4.706 1.00 86.44 199 LEU A N 1
ATOM 1508 C CA . LEU A 1 199 ? 7.222 -1.529 3.923 1.00 86.44 199 LEU A CA 1
ATOM 1509 C C . LEU A 1 199 ? 7.498 -2.303 2.629 1.00 86.44 199 LEU A C 1
ATOM 1511 O O . LEU A 1 199 ? 6.567 -2.847 2.038 1.00 86.44 199 LEU A O 1
ATOM 1515 N N . PHE A 1 200 ? 8.761 -2.341 2.202 1.00 85.69 200 PHE A N 1
ATOM 1516 C CA . PHE A 1 200 ? 9.226 -3.037 1.001 1.00 85.69 200 PHE A CA 1
ATOM 1517 C C . PHE A 1 200 ? 10.035 -4.295 1.326 1.00 85.69 200 PHE A C 1
ATOM 1519 O O . PHE A 1 200 ? 10.638 -4.892 0.437 1.00 85.69 200 PHE A O 1
ATOM 1526 N N . ALA A 1 201 ? 10.043 -4.724 2.591 1.00 70.44 201 ALA A N 1
ATOM 1527 C CA . ALA A 1 201 ? 10.503 -6.060 2.921 1.00 70.44 201 ALA A CA 1
ATOM 1528 C C . ALA A 1 201 ? 9.607 -7.065 2.176 1.00 70.44 201 ALA A C 1
ATOM 1530 O O . ALA A 1 201 ? 8.382 -7.006 2.341 1.00 70.44 201 ALA A O 1
ATOM 1531 N N . PRO A 1 202 ? 10.172 -7.961 1.345 1.00 55.88 202 PRO A N 1
ATOM 1532 C CA . PRO A 1 202 ? 9.369 -8.961 0.664 1.00 55.88 202 PRO A CA 1
ATOM 1533 C C . PRO A 1 202 ? 8.591 -9.749 1.728 1.00 55.88 202 PRO A C 1
ATOM 1535 O O . PRO A 1 202 ? 9.195 -10.218 2.701 1.00 55.88 202 PRO A O 1
ATOM 1538 N N . PRO A 1 203 ? 7.257 -9.878 1.605 1.00 52.19 203 PRO A N 1
ATOM 1539 C CA . PRO A 1 203 ? 6.505 -10.768 2.473 1.00 52.19 203 PRO A CA 1
ATOM 1540 C C . PRO A 1 203 ? 7.134 -12.157 2.375 1.00 52.19 203 PRO A C 1
ATOM 1542 O O . PRO A 1 203 ? 7.442 -12.611 1.271 1.00 52.19 203 PRO A O 1
ATOM 1545 N N . ALA A 1 204 ? 7.357 -12.819 3.512 1.00 47.34 204 ALA A N 1
ATOM 1546 C CA . ALA A 1 204 ? 7.941 -14.156 3.526 1.00 47.34 204 ALA A CA 1
ATOM 1547 C C . ALA A 1 204 ? 7.197 -15.066 2.527 1.00 47.34 204 ALA A C 1
ATOM 1549 O O . ALA A 1 204 ? 5.990 -15.270 2.659 1.00 47.34 204 ALA A O 1
ATOM 1550 N N . GLY A 1 205 ? 7.909 -15.573 1.515 1.00 46.59 205 GLY A N 1
ATOM 1551 C CA . GLY A 1 205 ? 7.359 -16.480 0.501 1.00 46.59 205 GLY A CA 1
ATOM 1552 C C . GLY A 1 205 ? 6.922 -15.852 -0.830 1.00 46.59 205 GLY A C 1
ATOM 1553 O O . GLY A 1 205 ? 6.464 -16.595 -1.695 1.00 46.59 205 GLY A O 1
ATOM 1554 N N . LEU A 1 206 ? 7.077 -14.540 -1.049 1.00 46.94 206 LEU A N 1
ATOM 1555 C CA . LEU A 1 206 ? 7.004 -13.986 -2.406 1.00 46.94 206 LEU A CA 1
ATOM 1556 C C . LEU A 1 206 ? 8.308 -14.308 -3.137 1.00 46.94 206 LEU A C 1
ATOM 1558 O O . LEU A 1 206 ? 9.361 -13.746 -2.841 1.00 46.94 206 LEU A O 1
ATOM 1562 N N . ALA A 1 207 ? 8.230 -15.261 -4.063 1.00 46.84 207 ALA A N 1
ATOM 1563 C CA . ALA A 1 207 ? 9.280 -15.473 -5.043 1.00 46.84 207 ALA A CA 1
ATOM 1564 C C . ALA A 1 207 ? 9.478 -14.175 -5.867 1.00 46.84 207 ALA A C 1
ATOM 1566 O O . ALA A 1 207 ? 8.533 -13.379 -5.942 1.00 46.84 207 ALA A O 1
ATOM 1567 N N . PRO A 1 208 ? 10.669 -13.935 -6.453 1.00 52.03 208 PRO A N 1
ATOM 1568 C CA . PRO A 1 208 ? 10.905 -12.801 -7.352 1.00 52.03 208 PRO A CA 1
ATOM 1569 C C . PRO A 1 208 ? 9.7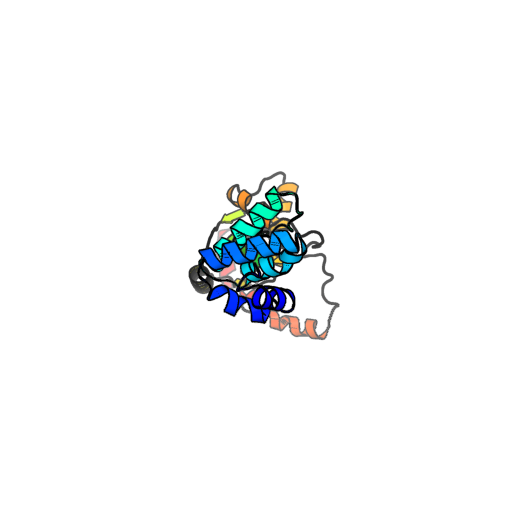57 -12.651 -8.356 1.00 52.03 208 PRO A C 1
ATOM 1571 O O . PRO A 1 208 ? 9.142 -13.655 -8.720 1.00 52.03 208 PRO A O 1
ATOM 1574 N N . ALA A 1 209 ? 9.449 -11.435 -8.816 1.00 53.38 209 ALA A N 1
ATOM 1575 C CA . ALA A 1 209 ? 8.372 -11.225 -9.796 1.00 53.38 209 ALA A CA 1
ATOM 1576 C C . ALA A 1 209 ? 8.526 -12.139 -11.037 1.00 53.38 209 ALA A C 1
ATOM 1578 O O . ALA A 1 209 ? 7.541 -12.566 -11.636 1.00 53.38 209 ALA A O 1
ATOM 1579 N N . ASP A 1 210 ? 9.768 -12.509 -11.332 1.00 50.81 210 ASP A N 1
ATOM 1580 C CA . ASP A 1 210 ? 10.230 -13.354 -12.431 1.00 50.81 210 ASP A CA 1
ATOM 1581 C C . ASP A 1 210 ? 10.007 -14.863 -12.193 1.00 50.81 210 ASP A C 1
ATOM 1583 O O . ASP A 1 210 ? 10.235 -15.680 -13.082 1.00 50.81 210 ASP A O 1
ATOM 1587 N N . ALA A 1 211 ? 9.604 -15.263 -10.985 1.00 48.00 211 ALA A N 1
ATOM 1588 C CA . ALA A 1 211 ? 9.544 -16.661 -10.563 1.00 48.00 211 ALA A CA 1
ATOM 1589 C C . ALA A 1 211 ? 8.170 -17.318 -10.754 1.00 48.00 211 ALA A C 1
ATOM 1591 O O . ALA A 1 211 ? 8.041 -18.526 -10.537 1.00 48.00 211 ALA A O 1
ATOM 1592 N N . GLN A 1 212 ? 7.138 -16.569 -11.160 1.00 54.53 212 GLN A N 1
ATOM 1593 C CA . GLN A 1 212 ? 5.938 -17.216 -11.679 1.00 54.53 212 GLN A CA 1
ATOM 1594 C C . GLN A 1 212 ? 6.249 -17.727 -13.088 1.00 54.53 212 GLN A C 1
ATOM 1596 O O . GLN A 1 212 ? 6.588 -16.914 -13.949 1.00 54.53 212 GLN A O 1
ATOM 1601 N N . PRO A 1 213 ? 6.138 -19.044 -13.355 1.00 53.56 213 PRO A N 1
ATOM 1602 C CA . PRO A 1 213 ? 6.208 -19.517 -14.724 1.00 53.56 213 PRO A CA 1
ATOM 1603 C C . PRO A 1 213 ? 5.140 -18.761 -15.510 1.00 53.56 213 PRO A C 1
ATOM 1605 O O . PRO A 1 213 ? 3.972 -18.731 -15.108 1.00 53.56 213 PRO A O 1
ATOM 1608 N N . GLY A 1 214 ? 5.565 -18.102 -16.590 1.00 59.97 214 GLY A N 1
ATOM 1609 C CA . GLY A 1 214 ? 4.642 -17.445 -17.502 1.00 59.97 214 GLY A CA 1
ATOM 1610 C C . GLY A 1 214 ? 3.539 -18.423 -17.921 1.00 59.97 214 GLY A C 1
ATOM 1611 O O . GLY A 1 214 ? 3.751 -19.642 -17.883 1.00 59.97 214 GLY A O 1
ATOM 1612 N N . PRO A 1 215 ? 2.349 -17.921 -18.292 1.00 66.38 215 PRO A N 1
ATOM 1613 C CA . PRO A 1 215 ? 1.294 -18.785 -18.803 1.00 66.38 215 PRO A CA 1
ATOM 1614 C C . PRO A 1 215 ? 1.861 -19.681 -19.910 1.00 66.38 215 PRO A C 1
ATOM 1616 O O . PRO A 1 215 ? 2.701 -19.244 -20.702 1.00 66.38 215 PRO A O 1
ATOM 1619 N N . ALA A 1 216 ? 1.434 -20.946 -19.934 1.00 74.75 216 ALA A N 1
ATOM 1620 C CA . ALA A 1 216 ? 1.826 -21.868 -20.992 1.00 74.75 216 ALA A CA 1
ATOM 1621 C C . ALA A 1 216 ? 1.542 -21.228 -22.360 1.00 74.75 216 ALA A C 1
ATOM 1623 O O . ALA A 1 216 ? 0.527 -20.549 -22.522 1.00 74.75 216 ALA A O 1
ATOM 1624 N N . TRP A 1 217 ? 2.452 -21.424 -23.317 1.00 77.62 217 TRP A N 1
ATOM 1625 C CA . TRP A 1 217 ? 2.342 -20.856 -24.660 1.00 77.62 217 TRP A CA 1
ATOM 1626 C C . TRP A 1 217 ? 0.963 -21.142 -25.269 1.00 77.62 217 TRP A C 1
ATOM 1628 O O . TRP A 1 217 ? 0.589 -22.303 -25.445 1.00 77.62 217 TRP A O 1
ATOM 1638 N N . ASP A 1 218 ? 0.234 -20.080 -25.609 1.00 85.19 218 ASP A N 1
ATOM 1639 C CA . ASP A 1 218 ? -1.066 -20.152 -26.271 1.00 85.19 218 ASP A CA 1
ATOM 1640 C C . ASP A 1 218 ? -0.927 -19.591 -27.699 1.00 85.19 218 ASP A C 1
ATOM 1642 O O . ASP A 1 218 ? -0.712 -18.384 -27.863 1.00 85.19 218 ASP A O 1
ATOM 1646 N N . PRO A 1 219 ? -1.038 -20.434 -28.744 1.00 84.12 219 PRO A N 1
ATOM 1647 C CA . PRO A 1 219 ? -0.882 -19.997 -30.128 1.00 84.12 219 PRO A CA 1
ATOM 1648 C C . PRO A 1 219 ? -1.946 -18.975 -30.558 1.00 84.12 219 PRO A C 1
ATOM 1650 O O . PRO A 1 219 ? -1.648 -18.110 -31.377 1.00 84.12 219 PRO A O 1
ATOM 1653 N N . VAL A 1 220 ? -3.149 -19.001 -29.971 1.00 86.00 220 VAL A N 1
ATOM 1654 C CA . VAL A 1 220 ? -4.219 -18.038 -30.282 1.00 86.00 220 VAL A CA 1
ATOM 1655 C C . VAL A 1 220 ? -3.898 -16.663 -29.696 1.00 86.00 220 VAL A C 1
ATOM 1657 O O . VAL A 1 220 ? -4.131 -15.635 -30.336 1.00 86.00 220 VAL A O 1
ATOM 1660 N N . LEU A 1 221 ? -3.337 -16.618 -28.483 1.00 84.56 221 LEU A N 1
ATOM 1661 C CA . LEU A 1 221 ? -2.847 -15.365 -27.899 1.00 84.56 221 LEU A CA 1
ATOM 1662 C C 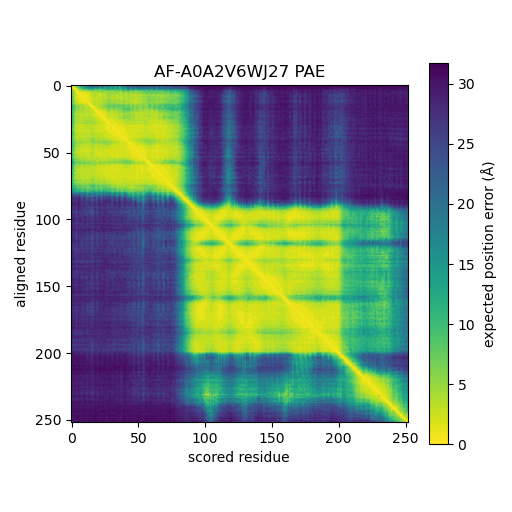. LEU A 1 221 ? -1.609 -14.848 -28.641 1.00 84.56 221 LEU A C 1
ATOM 1664 O O . LEU A 1 221 ? -1.479 -13.639 -28.825 1.00 84.56 221 LEU A O 1
ATOM 1668 N N . ALA A 1 222 ? -0.738 -15.742 -29.116 1.00 84.44 222 ALA A N 1
ATOM 1669 C CA . ALA A 1 222 ? 0.433 -15.373 -29.906 1.00 84.44 222 ALA A CA 1
ATOM 1670 C C . ALA A 1 222 ? 0.045 -14.720 -31.245 1.00 84.44 222 ALA A C 1
ATOM 1672 O O . ALA A 1 222 ? 0.583 -13.664 -31.577 1.00 84.44 222 ALA A O 1
ATOM 1673 N N . GLU A 1 223 ? -0.935 -15.269 -31.971 1.00 87.06 223 GLU A N 1
ATOM 1674 C CA . GLU A 1 223 ? -1.467 -14.662 -33.205 1.00 87.06 223 GLU A CA 1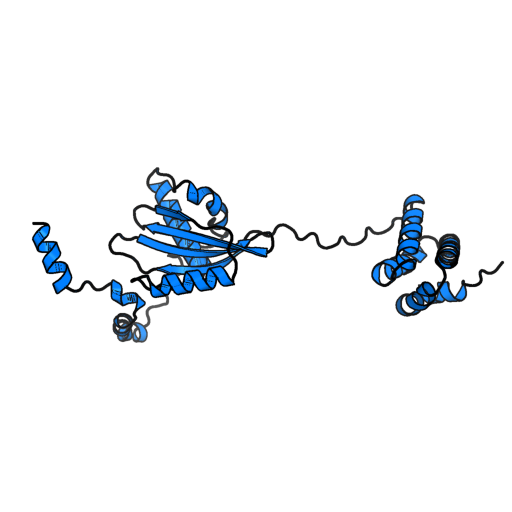
ATOM 1675 C C . GLU A 1 223 ? -2.077 -13.273 -32.960 1.00 87.06 223 GLU A C 1
ATOM 1677 O O . GLU A 1 223 ? -1.990 -12.383 -33.806 1.00 87.06 223 GLU A O 1
ATOM 1682 N N . ARG A 1 224 ? -2.660 -13.058 -31.778 1.00 87.75 224 ARG A N 1
ATOM 1683 C CA . ARG A 1 224 ? -3.261 -11.778 -31.377 1.00 87.75 224 ARG A CA 1
ATOM 1684 C C . ARG A 1 224 ? -2.280 -10.793 -30.749 1.00 87.75 224 ARG A C 1
ATOM 1686 O O . ARG A 1 224 ? -2.665 -9.654 -30.508 1.00 87.75 224 ARG A O 1
ATOM 1693 N N . SER A 1 225 ? -1.028 -11.183 -30.513 1.00 85.75 225 SER A N 1
ATOM 1694 C CA . SER A 1 225 ? -0.028 -10.334 -29.850 1.00 85.75 225 SER A CA 1
ATOM 1695 C C . SER A 1 225 ? 0.206 -9.002 -30.567 1.00 85.75 225 SER A C 1
ATOM 1697 O O . SER A 1 225 ? 0.430 -7.993 -29.905 1.00 85.75 225 SER A O 1
ATOM 1699 N N . ALA A 1 226 ? 0.055 -8.965 -31.896 1.00 83.12 226 ALA A N 1
ATOM 1700 C CA . ALA A 1 226 ? 0.160 -7.736 -32.681 1.00 83.12 226 ALA A CA 1
ATOM 1701 C C . ALA A 1 226 ? -0.859 -6.659 -32.258 1.00 83.12 226 ALA A C 1
ATOM 1703 O O . ALA A 1 226 ? -0.560 -5.475 -32.344 1.00 83.12 226 ALA A O 1
ATOM 1704 N N . GLN A 1 227 ? -2.025 -7.057 -31.739 1.00 87.12 227 GLN A N 1
ATOM 1705 C CA . GLN A 1 227 ? -3.064 -6.137 -31.253 1.00 87.12 227 GLN A CA 1
ATOM 1706 C C . GLN A 1 227 ? -2.651 -5.428 -29.958 1.00 87.12 227 GLN A C 1
ATOM 1708 O O . GLN A 1 227 ? -3.226 -4.404 -29.600 1.00 87.12 227 GLN A O 1
ATOM 1713 N N . LEU A 1 228 ? -1.653 -5.951 -29.234 1.00 83.06 228 LEU A N 1
ATOM 1714 C CA . LEU A 1 228 ? -1.127 -5.281 -28.046 1.00 83.06 228 LEU A CA 1
ATOM 1715 C C . LEU A 1 228 ? -0.461 -3.955 -28.421 1.00 83.06 228 LEU A C 1
ATOM 1717 O O . LEU A 1 228 ? -0.496 -3.023 -27.627 1.00 83.06 228 LEU A O 1
ATOM 1721 N N . PHE A 1 229 ? 0.096 -3.837 -29.628 1.00 80.38 229 PHE A N 1
ATOM 1722 C CA . PHE A 1 229 ? 0.726 -2.598 -30.086 1.00 80.38 229 PHE A CA 1
ATOM 1723 C C . PHE A 1 229 ? -0.261 -1.439 -30.256 1.00 80.38 229 PHE A C 1
ATOM 1725 O O . PHE A 1 229 ? 0.162 -0.286 -30.227 1.00 80.38 229 PHE A O 1
ATOM 1732 N N . ASP A 1 230 ? -1.560 -1.729 -30.345 1.00 82.94 230 ASP A N 1
ATOM 1733 C CA . ASP A 1 230 ? -2.614 -0.712 -30.367 1.00 82.94 230 ASP A CA 1
ATOM 1734 C C . ASP A 1 230 ? -2.941 -0.169 -28.960 1.00 82.94 230 ASP A C 1
ATOM 1736 O O . ASP A 1 230 ? -3.702 0.792 -28.819 1.00 82.94 230 ASP A O 1
ATOM 1740 N N . LEU A 1 231 ? -2.390 -0.772 -27.897 1.00 83.62 231 LEU A N 1
ATOM 1741 C CA . LEU A 1 231 ? -2.624 -0.337 -26.524 1.00 83.62 231 LEU A CA 1
ATOM 1742 C C . LEU A 1 231 ? -1.842 0.949 -26.208 1.00 83.62 231 LEU A C 1
ATOM 1744 O O . LEU A 1 231 ? -0.636 1.025 -26.474 1.00 83.62 231 LEU A O 1
ATOM 1748 N N . PRO A 1 232 ? -2.471 1.945 -25.552 1.00 76.31 232 PRO A N 1
ATOM 1749 C CA . PRO A 1 232 ? -1.791 3.181 -25.168 1.00 76.31 232 PRO A CA 1
ATOM 1750 C C . PRO A 1 232 ? -0.606 2.928 -24.224 1.00 76.31 232 PRO A C 1
ATOM 1752 O O . PRO A 1 232 ? 0.351 3.699 -24.217 1.00 76.31 232 PRO A O 1
ATOM 1755 N N . GLU A 1 233 ? -0.629 1.826 -23.468 1.00 79.75 233 GLU A N 1
ATOM 1756 C CA . GLU A 1 233 ? 0.462 1.353 -22.613 1.00 79.75 233 GLU A CA 1
ATOM 1757 C C . GLU A 1 233 ? 1.763 1.066 -23.371 1.00 79.75 233 GLU A C 1
ATOM 1759 O O . GLU A 1 233 ? 2.845 1.256 -22.810 1.00 79.75 233 GLU A O 1
ATOM 1764 N N . LEU A 1 234 ? 1.665 0.645 -24.634 1.00 76.50 234 LEU A N 1
ATOM 1765 C CA . LEU A 1 234 ? 2.806 0.299 -25.484 1.00 76.50 234 LEU A CA 1
ATOM 1766 C C . LEU A 1 234 ? 3.161 1.391 -26.498 1.00 76.50 234 LEU A C 1
ATOM 1768 O O . LEU A 1 234 ? 4.190 1.291 -27.162 1.00 76.50 234 LEU A O 1
ATOM 1772 N N . ALA A 1 235 ? 2.397 2.485 -26.558 1.00 72.00 235 ALA A N 1
ATOM 1773 C CA . ALA A 1 235 ? 2.661 3.596 -27.473 1.00 72.00 235 ALA A CA 1
ATOM 1774 C C . ALA A 1 235 ? 4.063 4.214 -27.292 1.00 72.00 235 ALA A C 1
ATOM 1776 O O . ALA A 1 235 ? 4.654 4.698 -28.251 1.00 72.00 235 ALA A O 1
ATOM 1777 N N . GLY A 1 236 ? 4.617 4.178 -26.074 1.00 68.75 236 GLY A N 1
ATOM 1778 C CA . GLY A 1 236 ? 5.959 4.692 -25.773 1.00 68.75 236 GLY A CA 1
ATOM 1779 C C . GLY A 1 236 ? 7.119 3.761 -26.146 1.00 68.75 236 GLY A C 1
ATOM 1780 O O . GLY A 1 236 ? 8.268 4.174 -26.037 1.00 68.75 236 GLY A O 1
ATOM 1781 N N . TRP A 1 237 ? 6.848 2.515 -26.554 1.00 69.31 237 TRP A N 1
ATOM 1782 C CA . TRP A 1 237 ? 7.887 1.551 -26.951 1.00 69.31 237 TRP A CA 1
ATOM 1783 C C . TRP A 1 237 ? 8.373 1.764 -28.383 1.00 69.31 237 TRP A C 1
ATOM 1785 O O . TRP A 1 237 ? 9.470 1.333 -28.738 1.00 69.31 237 TRP A O 1
ATOM 1795 N N . PHE A 1 238 ? 7.561 2.425 -29.202 1.00 71.00 238 PHE A N 1
ATOM 1796 C CA . PHE A 1 238 ? 7.888 2.721 -30.583 1.00 71.00 238 PHE A CA 1
ATOM 1797 C C . PHE A 1 238 ? 8.450 4.127 -30.679 1.00 71.00 238 PHE A C 1
ATOM 1799 O O . PHE A 1 238 ? 7.782 5.117 -30.384 1.00 71.00 238 PHE A O 1
ATOM 1806 N N . LEU A 1 239 ? 9.704 4.203 -31.100 1.00 65.06 239 LEU A N 1
ATOM 1807 C CA . LEU A 1 239 ? 10.307 5.462 -31.483 1.00 65.06 239 LEU A CA 1
ATOM 1808 C C . LEU A 1 239 ? 9.814 5.823 -32.882 1.00 65.06 239 LEU A C 1
ATOM 1810 O O . LEU A 1 239 ? 9.903 5.011 -33.800 1.00 65.06 239 LEU A O 1
ATOM 1814 N N . ASP A 1 240 ? 9.305 7.041 -33.034 1.00 66.75 240 ASP A N 1
ATOM 1815 C CA . ASP A 1 240 ? 9.012 7.609 -34.345 1.00 66.75 240 ASP A CA 1
ATOM 1816 C C . ASP A 1 240 ? 10.347 7.822 -35.088 1.00 66.75 240 ASP A C 1
ATOM 1818 O O . ASP A 1 240 ? 11.161 8.636 -34.630 1.00 66.75 240 ASP A O 1
ATOM 1822 N N . PRO A 1 241 ? 10.608 7.093 -36.192 1.00 64.44 241 PRO A N 1
ATOM 1823 C CA . PRO A 1 241 ? 11.887 7.155 -36.890 1.00 64.44 241 PRO A CA 1
ATOM 1824 C C . PRO A 1 241 ? 12.242 8.579 -37.318 1.00 64.44 241 PRO A C 1
ATOM 1826 O O . PRO A 1 241 ? 13.391 8.990 -37.169 1.00 64.44 241 PRO A O 1
ATOM 1829 N N . GLU A 1 242 ? 11.254 9.367 -37.754 1.00 66.75 242 GLU A N 1
ATOM 1830 C CA . GLU A 1 242 ? 11.470 10.738 -38.228 1.00 66.75 242 GLU A CA 1
ATOM 1831 C C . GLU A 1 242 ? 11.885 11.683 -37.091 1.00 66.75 242 GLU A C 1
ATOM 1833 O O . GLU A 1 242 ? 12.693 12.589 -37.303 1.00 66.75 242 GLU A O 1
ATOM 1838 N N . ARG A 1 243 ? 11.400 11.441 -35.865 1.00 61.53 243 ARG A N 1
ATOM 1839 C CA . ARG A 1 243 ? 11.798 12.192 -34.661 1.00 61.53 243 ARG A CA 1
ATOM 1840 C C . ARG A 1 243 ? 13.177 11.818 -34.135 1.00 61.53 243 ARG A C 1
ATOM 1842 O O . ARG A 1 243 ? 13.821 12.655 -33.519 1.00 61.53 243 ARG A O 1
ATOM 1849 N N . VAL A 1 244 ? 13.620 10.579 -34.334 1.00 64.12 244 VAL A N 1
ATOM 1850 C CA . VAL A 1 244 ? 14.938 10.127 -33.856 1.00 64.12 244 VAL A CA 1
ATOM 1851 C C . VAL A 1 244 ? 16.039 10.445 -34.867 1.00 64.12 244 VAL A C 1
ATOM 1853 O O . VAL A 1 244 ? 17.181 10.685 -34.476 1.00 64.12 244 VAL A O 1
ATOM 1856 N N . GLN A 1 245 ? 15.710 10.517 -36.161 1.00 59.31 245 GLN A N 1
ATOM 1857 C CA . GLN A 1 245 ? 16.677 10.837 -37.211 1.00 59.31 245 GLN A CA 1
ATOM 1858 C C . GLN A 1 245 ? 17.316 12.223 -37.023 1.00 59.31 245 GLN A C 1
ATOM 1860 O O . GLN A 1 245 ? 18.507 12.377 -37.286 1.00 59.31 245 GLN A O 1
ATOM 1865 N N . SER A 1 246 ? 16.559 13.225 -36.555 1.00 56.53 246 SER A N 1
ATOM 1866 C CA . SER A 1 246 ? 17.090 14.575 -36.308 1.00 56.53 246 SER A CA 1
ATOM 1867 C C . SER A 1 246 ? 18.124 14.606 -35.184 1.00 56.53 246 SER A C 1
ATOM 1869 O O . SER A 1 246 ? 19.122 15.319 -35.289 1.00 56.53 246 SER A O 1
ATOM 1871 N N . ASP A 1 247 ? 17.908 13.803 -34.144 1.00 55.44 247 ASP A N 1
ATOM 1872 C CA . ASP A 1 247 ? 18.754 13.775 -32.949 1.00 55.44 247 ASP A CA 1
ATOM 1873 C C . ASP A 1 247 ? 19.997 12.898 -33.177 1.00 55.44 247 ASP A C 1
ATOM 1875 O O . ASP A 1 247 ? 21.089 13.223 -32.715 1.00 55.44 247 ASP A O 1
ATOM 1879 N N . ALA A 1 248 ? 19.870 11.832 -33.977 1.00 54.19 248 ALA A N 1
ATOM 1880 C CA . ALA A 1 248 ? 20.990 10.979 -34.380 1.00 54.19 248 ALA A CA 1
ATOM 1881 C C . ALA A 1 248 ? 22.024 11.717 -35.254 1.00 54.19 248 ALA A C 1
ATOM 1883 O O . ALA A 1 248 ? 23.213 11.418 -35.176 1.00 54.19 248 ALA A O 1
ATOM 1884 N N . VAL A 1 249 ? 21.596 12.702 -36.054 1.00 54.88 249 VAL A N 1
ATOM 1885 C CA . VAL A 1 249 ? 22.493 13.527 -36.888 1.00 54.88 249 VAL A CA 1
ATOM 1886 C C . VAL A 1 249 ? 23.258 14.575 -36.063 1.00 54.88 249 VAL A C 1
ATOM 1888 O O . VAL A 1 249 ? 24.309 15.031 -36.497 1.00 54.88 249 VAL A O 1
ATOM 1891 N N . GLN A 1 250 ? 22.788 14.935 -34.862 1.00 51.00 250 GLN A N 1
ATOM 1892 C CA . GLN A 1 250 ? 23.489 15.870 -33.964 1.00 51.00 250 GLN A CA 1
ATOM 1893 C C . GLN A 1 250 ? 24.540 15.204 -33.056 1.00 51.00 250 GLN A C 1
ATOM 1895 O O . GLN A 1 250 ? 25.293 15.908 -32.386 1.00 51.00 250 GLN A O 1
ATOM 1900 N N . LEU A 1 251 ? 24.593 13.868 -33.024 1.00 48.88 251 LEU A N 1
ATOM 1901 C CA . LEU A 1 251 ? 25.525 13.076 -32.208 1.00 48.88 251 LEU A CA 1
ATOM 1902 C C . LEU A 1 251 ? 26.699 12.473 -33.010 1.00 48.88 251 LEU A C 1
ATOM 1904 O O . LEU A 1 251 ? 27.480 11.708 -32.441 1.00 48.88 251 LEU A O 1
ATOM 1908 N N . GLY A 1 252 ? 26.819 12.796 -34.304 1.00 41.75 252 GLY A N 1
ATOM 1909 C CA . GLY A 1 252 ? 27.962 12.446 -35.164 1.00 41.75 252 GLY A CA 1
ATOM 1910 C C . GLY A 1 252 ? 28.880 13.635 -35.411 1.00 41.75 252 GLY A C 1
ATOM 1911 O O . GLY A 1 252 ? 30.099 13.395 -35.554 1.00 41.75 252 GLY A O 1
#

Foldseek 3Di:
DPQPCPVLLVVCLVPVVVSLVVLLPDDLVSSLVVLVVCCVVPPLSCLVNLVSCCVPNDDSSNVSSVVSLVVSVVVVNDRPDPPDDPPLFQDDKAWDWKKKWAQAPQQKIKMWTWIQGSVRFIWIWIWIFHLQQFTDDIDTTTDDPVRVVVVVVVCCVPDLTHIDIDDNLLVLLRNVSSQVNCVVVVHHHDPNCVVVVVVSPRDPPDDRNVPPDDPDDDVVVVVCVVVCCVDSNNVNVDDDPVVVVVVVVVVD

Secondary structure (DSSP, 8-state):
---TTHHHHHHHHH-HHHHHHHHHTS-HHHHHHHHHHHHHHHGGGGHHHHHHHHHH--HHHHHHHHHHHHHHHHTT--PPPP--------PPPEEEEEEEEPP-TTSEEEEEEEEE-TTS-EEEEEEEEETTTEEEEEEEEEE-HHHHHHHHHHHHHH-SS-EEEE-HHHHHHHHHHHHHHHHHHT----GGGTTTGGGSSPPTT---GGGSPPPPP-HHHHHHGGGGGGSTTTGGGS--HHHHHHHHGGG-

Radius of gyration: 33.38 Å; Cα contacts (8 Å, |Δi|>4): 301; chains: 1; bounding box: 66×38×97 Å

Sequence (252 aa):
MTAPYRALLDAALADPATGIEQLSALSPGELDAALRELVRDRGEAVLPLLTALLERGHGEARRVARRVRYRLSQAGVPVPAPLGRPVLGRRPARPLRAWMSGLDGSGSRAAWILFESAWGGLLLCSVIINDVEGILEAAGGEITKKRFEAELGKLRASQKLPWVELPPAYVIGRVADARATHAARGTSPPPEFTRWEPLFAPPAGLAPADAQPGPAWDPVLAERSAQLFDLPELAGWFLDPERVQSDAVQLG

pLDDT: mean 82.09, std 13.82, range [41.34, 97.62]

Solvent-accessible surface area (backbone atoms only — not comparable to full-atom values): 14649 Å² total; per-residue (Å²): 130,85,61,98,53,52,70,57,51,55,48,16,64,76,40,47,78,72,27,46,62,63,54,58,70,45,55,64,66,57,44,47,53,52,52,52,52,48,37,73,76,52,48,74,76,46,50,66,41,40,49,48,30,57,74,73,42,57,78,58,48,26,53,43,30,50,54,53,54,50,52,41,42,76,70,69,45,88,67,80,75,74,81,68,76,82,72,83,64,78,42,78,62,39,79,73,44,22,32,35,41,42,70,48,99,86,52,36,31,45,36,40,41,34,26,36,37,44,84,75,46,41,33,36,42,37,37,32,35,23,88,82,75,5,44,71,44,43,51,77,43,80,50,49,74,72,56,48,55,52,52,54,52,50,49,63,72,71,46,93,56,50,71,45,78,46,62,41,68,57,57,37,39,56,53,38,53,18,50,49,40,16,63,76,67,77,50,74,66,48,76,66,35,63,87,48,48,83,77,38,55,73,60,92,84,67,66,60,80,82,65,60,81,72,79,77,91,48,71,71,60,57,73,48,48,70,61,52,64,75,36,76,74,42,52,78,76,59,76,57,66,78,72,48,52,64,57,59,65,75,76,113

Nearest PDB structures (foldseek):
  4v1o-assembly1_W  TM=4.082E-01  e=9.970E+00  Saccharomyces cerevisiae

Mean predicted aligned error: 17.04 Å